Protein AF-A0A6J8C7L8-F1 (afdb_monomer)

Radius of gyration: 26.86 Å; Cα contacts (8 Å, |Δi|>4): 190; chains: 1; bounding box: 81×62×82 Å

Sequence (201 aa):
MLDDKVGQGPEMARRTTGQVRKDRQNVDLDQDARIQPGRKMGVSFSKRDSRRRQLESLLRFSETTDATTFHHRKGILEGVMNDRLFGMVECDIRVPDVWPSYFQHPTMTPFEYLEDMSPLFCSTDVPFDIIGEHMLDHVRRFELSEKPRRLLIGGMRARQMLIATPLLKWCLQHGMVVSKIYQVVEFTPQRCFRDFVKTAP

Solvent-accessible surface area (backbone atoms only — not comparable to full-atom values): 13112 Å² total; per-residue (Å²): 135,88,83,87,85,90,85,88,86,82,80,92,72,84,76,77,88,74,82,79,78,72,81,76,70,80,79,77,88,72,85,82,88,78,82,75,93,78,81,91,82,80,92,71,87,51,76,70,57,55,53,52,52,54,49,53,57,52,55,70,70,53,83,84,64,85,80,78,76,61,88,42,73,67,53,44,52,50,24,30,68,68,68,73,41,47,38,36,36,28,25,26,40,27,59,42,91,60,63,45,99,90,30,78,65,96,85,53,53,46,58,70,68,33,63,88,62,41,89,36,80,43,81,43,74,44,59,53,85,79,50,56,68,77,61,48,53,51,32,64,74,68,73,50,83,70,64,64,41,80,41,81,39,72,33,64,60,46,72,74,39,77,38,47,26,73,60,49,35,51,42,48,66,70,37,34,44,75,79,47,77,81,49,74,48,74,50,83,93,71,74,85,55,56,69,61,66,71,69,59,131

pLDDT: mean 71.87, std 25.17, range [25.77, 96.44]

Organism: Mytilus coruscus (NCBI:txid42192)

Structure (mmCIF, N/CA/C/O backbone):
data_AF-A0A6J8C7L8-F1
#
_entry.id   AF-A0A6J8C7L8-F1
#
loop_
_atom_site.group_PDB
_atom_site.id
_atom_site.type_symbol
_atom_site.label_atom_id
_atom_site.label_alt_id
_atom_site.label_comp_id
_atom_site.label_asym_id
_atom_site.label_entity_id
_atom_site.label_seq_id
_atom_site.pdbx_PDB_ins_code
_atom_site.Cartn_x
_atom_site.Cartn_y
_atom_site.Cartn_z
_atom_site.occupancy
_atom_site.B_iso_or_equiv
_atom_site.auth_seq_id
_atom_site.auth_comp_id
_atom_site.auth_asym_id
_atom_site.auth_atom_id
_atom_site.pdbx_PDB_model_num
ATOM 1 N N . MET A 1 1 ? 62.632 20.410 -49.261 1.00 41.28 1 MET A N 1
ATOM 2 C CA . MET A 1 1 ? 61.611 19.924 -48.312 1.00 41.28 1 MET A CA 1
ATOM 3 C C . MET A 1 1 ? 60.349 20.708 -48.668 1.00 41.28 1 MET A C 1
ATOM 5 O O . MET A 1 1 ? 60.292 21.866 -48.288 1.00 41.28 1 MET A O 1
ATOM 9 N N . LEU A 1 2 ? 59.581 20.329 -49.708 1.00 35.25 2 LEU A N 1
ATOM 10 C CA . LEU A 1 2 ? 58.532 19.271 -49.746 1.00 35.25 2 LEU A CA 1
ATOM 11 C C . LEU A 1 2 ? 57.582 19.441 -48.545 1.00 35.25 2 LEU A C 1
ATOM 13 O O . LEU A 1 2 ? 58.097 19.447 -47.432 1.00 35.25 2 LEU A O 1
ATOM 17 N N . ASP A 1 3 ? 56.256 19.564 -48.587 1.00 34.16 3 ASP A N 1
ATOM 18 C CA . ASP A 1 3 ? 55.136 19.510 -49.551 1.00 34.16 3 ASP A CA 1
ATOM 19 C C . ASP A 1 3 ? 53.913 19.991 -48.696 1.00 34.16 3 ASP A C 1
ATOM 21 O O . ASP A 1 3 ? 53.896 19.739 -47.494 1.00 34.16 3 ASP A O 1
ATOM 25 N N . ASP A 1 4 ? 53.018 20.894 -49.114 1.00 37.25 4 ASP A N 1
ATOM 26 C CA . ASP A 1 4 ? 51.795 20.691 -49.921 1.00 37.25 4 ASP A CA 1
ATOM 27 C C . ASP A 1 4 ? 50.470 20.527 -49.099 1.00 37.25 4 ASP A C 1
ATOM 29 O O . ASP A 1 4 ? 50.402 19.762 -48.141 1.00 37.25 4 ASP A O 1
ATOM 33 N N . LYS A 1 5 ? 49.406 21.221 -49.568 1.00 38.78 5 LYS A N 1
ATOM 34 C CA . LYS A 1 5 ? 47.928 21.078 -49.327 1.00 38.78 5 LYS A CA 1
ATOM 35 C C . LYS A 1 5 ? 47.298 21.669 -48.044 1.00 38.78 5 LYS A C 1
ATOM 37 O O . LYS A 1 5 ? 47.622 21.281 -46.934 1.00 38.78 5 LYS A O 1
ATOM 42 N N . VAL A 1 6 ? 46.442 22.706 -48.099 1.00 39.44 6 VAL A N 1
ATOM 43 C CA . VAL A 1 6 ? 45.045 22.825 -48.616 1.00 39.44 6 VAL A CA 1
ATOM 44 C C . VAL A 1 6 ? 44.056 21.853 -47.958 1.00 39.44 6 VAL A C 1
ATOM 46 O O . VAL A 1 6 ? 44.091 20.656 -48.223 1.00 39.44 6 VAL A O 1
ATOM 49 N N . GLY A 1 7 ? 43.102 22.395 -47.189 1.00 32.12 7 GLY A N 1
ATOM 50 C CA . GLY A 1 7 ? 41.938 21.666 -46.676 1.00 32.12 7 GLY A CA 1
ATOM 51 C C . GLY A 1 7 ? 40.936 22.576 -45.956 1.00 32.12 7 GLY A C 1
ATOM 52 O O . GLY A 1 7 ? 41.230 23.119 -44.900 1.00 32.12 7 GLY A O 1
ATOM 53 N N . GLN A 1 8 ? 39.769 22.755 -46.572 1.00 31.12 8 GLN A N 1
ATOM 54 C CA . GLN A 1 8 ? 38.601 23.528 -46.132 1.00 31.12 8 GLN A CA 1
ATOM 55 C C . GLN A 1 8 ? 37.865 22.882 -44.941 1.00 31.12 8 GLN A C 1
ATOM 57 O O . GLN A 1 8 ? 37.848 21.659 -44.828 1.00 31.12 8 GLN A O 1
ATOM 62 N N . GLY A 1 9 ? 37.121 23.681 -44.164 1.00 28.83 9 GLY A N 1
ATOM 63 C CA . GLY A 1 9 ? 35.934 23.207 -43.428 1.00 28.83 9 GLY A CA 1
ATOM 64 C C . GLY A 1 9 ? 35.737 23.786 -42.017 1.00 28.83 9 GLY A C 1
ATOM 65 O O . GLY A 1 9 ? 36.699 24.242 -41.416 1.00 28.83 9 GLY A O 1
ATOM 66 N N . PRO A 1 10 ? 34.496 23.825 -41.494 1.00 39.84 10 PRO A N 1
ATOM 67 C CA . PRO A 1 10 ? 33.830 25.110 -41.279 1.00 39.84 10 PRO A CA 1
ATOM 68 C C . PRO A 1 10 ? 33.374 25.405 -39.836 1.00 39.84 10 PRO A C 1
ATOM 70 O O . PRO A 1 10 ? 33.204 24.521 -39.004 1.00 39.84 10 PRO A O 1
ATOM 73 N N . GLU A 1 11 ? 33.162 26.703 -39.601 1.00 31.97 11 GLU A N 1
ATOM 74 C CA . GLU A 1 11 ? 31.998 27.329 -38.955 1.00 31.97 11 GLU A CA 1
ATOM 75 C C . GLU A 1 11 ? 31.356 26.619 -37.745 1.00 31.97 11 GLU A C 1
ATOM 77 O O . GLU A 1 11 ? 30.597 25.655 -37.856 1.00 31.97 11 GLU A O 1
ATOM 82 N N . MET A 1 12 ? 31.596 27.201 -36.565 1.00 31.22 12 MET A N 1
ATOM 83 C CA . MET A 1 12 ? 30.872 26.937 -35.321 1.00 31.22 12 MET A CA 1
ATOM 84 C C . MET A 1 12 ? 29.377 27.266 -35.468 1.00 31.22 12 MET A C 1
ATOM 86 O O . MET A 1 12 ? 28.911 28.351 -35.114 1.00 31.22 12 MET A O 1
ATOM 90 N N . ALA A 1 13 ? 28.600 26.293 -35.934 1.00 32.28 13 ALA A N 1
ATOM 91 C CA . ALA A 1 13 ? 27.153 26.307 -35.814 1.00 32.28 13 ALA A CA 1
ATOM 92 C C . ALA A 1 13 ? 26.753 25.931 -34.379 1.00 32.28 13 ALA A C 1
ATOM 94 O O . ALA A 1 13 ? 26.886 24.787 -33.938 1.00 32.28 13 ALA A O 1
ATOM 95 N N . ARG A 1 14 ? 26.238 26.932 -33.657 1.00 35.03 14 ARG A N 1
ATOM 96 C CA . ARG A 1 14 ? 25.492 26.800 -32.401 1.00 35.03 14 ARG A CA 1
ATOM 97 C C . ARG A 1 14 ? 24.451 25.685 -32.543 1.00 35.03 14 ARG A C 1
ATOM 99 O O . ARG A 1 14 ? 23.473 25.845 -33.268 1.00 35.03 14 ARG A O 1
ATOM 106 N N . ARG A 1 15 ? 24.643 24.565 -31.842 1.00 30.78 15 ARG A N 1
ATOM 107 C CA . ARG A 1 15 ? 23.596 23.555 -31.663 1.00 30.78 15 ARG A CA 1
ATOM 108 C C . ARG A 1 15 ? 22.875 23.817 -30.353 1.00 30.78 15 ARG A C 1
ATOM 110 O O . ARG A 1 15 ? 23.405 23.614 -29.268 1.00 30.78 15 ARG A O 1
ATOM 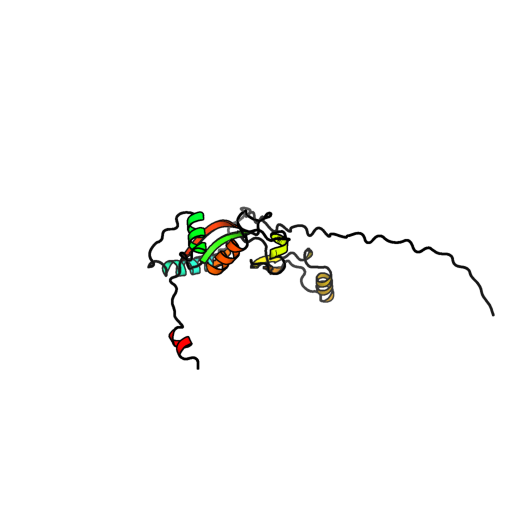117 N N . THR A 1 16 ? 21.663 24.312 -30.527 1.00 28.61 16 THR A N 1
ATOM 118 C CA . THR A 1 16 ? 20.550 24.369 -29.592 1.00 28.61 16 THR A CA 1
ATOM 119 C C . THR A 1 16 ? 20.489 23.089 -28.757 1.00 28.61 16 THR A C 1
ATOM 121 O O . THR A 1 16 ? 20.339 21.995 -29.302 1.00 28.61 16 THR A O 1
ATOM 124 N N . THR A 1 17 ? 20.607 23.222 -27.437 1.00 29.69 17 THR A N 1
ATOM 125 C CA . THR A 1 17 ? 20.390 22.138 -26.474 1.00 29.69 17 THR A CA 1
ATOM 126 C C . THR A 1 17 ? 18.908 21.771 -26.492 1.00 29.69 17 THR A C 1
ATOM 128 O O . THR A 1 17 ? 18.095 22.345 -25.773 1.00 29.69 17 THR A O 1
ATOM 131 N N . GLY A 1 18 ? 18.544 20.859 -27.390 1.00 26.98 18 GLY A N 1
ATOM 132 C CA . GLY A 1 18 ? 17.223 20.256 -27.457 1.00 26.98 18 GLY A CA 1
ATOM 133 C C . GLY A 1 18 ? 17.012 19.348 -26.253 1.00 26.98 18 GLY A C 1
ATOM 134 O O . GLY A 1 18 ? 17.668 18.319 -26.113 1.00 26.98 18 GLY A O 1
ATOM 135 N N . GLN A 1 19 ? 16.094 19.759 -25.386 1.00 31.06 19 GLN A N 1
ATOM 136 C CA . GLN A 1 19 ? 15.477 18.965 -24.331 1.00 31.06 19 GLN A CA 1
ATOM 137 C C . GLN A 1 19 ? 14.989 17.622 -24.894 1.00 31.06 19 GLN A C 1
ATOM 139 O O . GLN A 1 19 ? 13.929 17.541 -25.508 1.00 31.06 19 GLN A O 1
ATOM 144 N N . VAL A 1 20 ? 15.740 16.547 -24.655 1.00 30.22 20 VAL A N 1
ATOM 145 C CA . VAL A 1 20 ? 15.234 15.181 -24.824 1.00 30.22 20 VAL A CA 1
ATOM 146 C C . VAL A 1 20 ? 14.532 14.807 -23.522 1.00 30.22 20 VAL A C 1
ATOM 148 O O . VAL A 1 20 ? 15.092 14.148 -22.649 1.00 30.22 20 VAL A O 1
ATOM 151 N N . ARG A 1 21 ? 13.290 15.279 -23.367 1.00 29.72 21 ARG A N 1
ATOM 152 C CA . ARG A 1 21 ? 12.329 14.634 -22.469 1.00 29.72 21 ARG A CA 1
ATOM 153 C C . ARG A 1 21 ? 12.032 13.272 -23.083 1.00 29.72 21 ARG A C 1
ATOM 155 O O . ARG A 1 21 ? 11.266 13.165 -24.032 1.00 29.72 21 ARG A O 1
ATOM 162 N N . LYS A 1 22 ? 12.729 12.243 -22.606 1.00 31.66 22 LYS A N 1
ATOM 163 C CA . LYS A 1 22 ? 12.400 10.860 -22.931 1.00 31.66 22 LYS A CA 1
ATOM 164 C C . LYS A 1 22 ? 11.133 10.556 -22.140 1.00 31.66 22 LYS A C 1
ATOM 166 O O . LYS A 1 22 ? 11.206 10.410 -20.922 1.00 31.66 22 LYS A O 1
ATOM 171 N N . ASP A 1 23 ? 9.994 10.552 -22.827 1.00 25.77 23 ASP A N 1
ATOM 172 C CA . ASP A 1 23 ? 8.730 10.049 -22.303 1.00 25.77 23 ASP A CA 1
ATOM 173 C C . ASP A 1 23 ? 8.986 8.649 -21.737 1.00 25.77 23 ASP A C 1
ATOM 175 O O . ASP A 1 23 ? 9.125 7.669 -22.474 1.00 25.77 23 ASP A O 1
ATOM 179 N N . ARG A 1 24 ? 9.131 8.557 -20.410 1.00 36.78 24 ARG A N 1
ATOM 180 C CA . ARG A 1 24 ? 9.065 7.287 -19.695 1.00 36.78 24 ARG A CA 1
ATOM 181 C C . ARG A 1 24 ? 7.617 6.851 -19.817 1.00 36.78 24 ARG A C 1
ATOM 183 O O . ARG A 1 24 ? 6.766 7.265 -19.038 1.00 36.78 24 ARG A O 1
ATOM 190 N N . GLN A 1 25 ? 7.342 6.088 -20.871 1.00 29.20 25 GLN A N 1
ATOM 191 C CA . GLN A 1 25 ? 6.078 5.400 -21.032 1.00 29.20 25 GLN A CA 1
ATOM 192 C C . GLN A 1 25 ? 5.792 4.660 -19.731 1.00 29.20 25 GLN A C 1
ATOM 194 O O . GLN A 1 25 ? 6.602 3.862 -19.258 1.00 29.20 25 GLN A O 1
ATOM 199 N N . ASN A 1 26 ? 4.646 4.999 -19.152 1.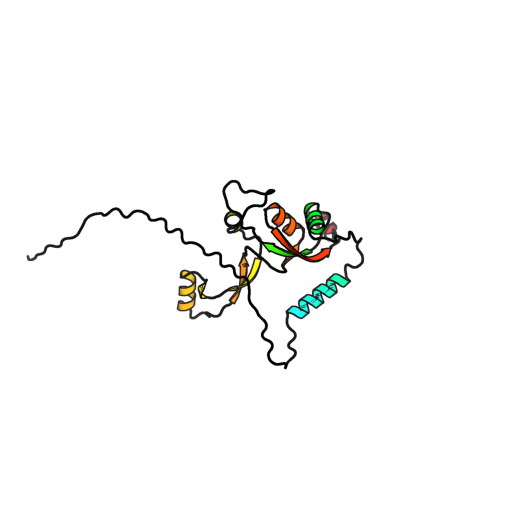00 33.41 26 ASN A N 1
ATOM 200 C CA . ASN A 1 26 ? 4.028 4.289 -18.055 1.00 33.41 26 ASN A CA 1
ATOM 201 C C . ASN A 1 26 ? 3.897 2.837 -18.528 1.00 33.41 26 ASN A C 1
ATOM 203 O O . ASN A 1 26 ? 3.045 2.535 -19.366 1.00 33.41 26 ASN A O 1
ATOM 207 N N . VAL A 1 27 ? 4.805 1.956 -18.099 1.00 36.50 27 VAL A N 1
ATOM 208 C CA . VAL A 1 27 ? 4.667 0.532 -18.395 1.00 36.50 27 VAL A CA 1
ATOM 209 C C . VAL A 1 27 ? 3.579 0.047 -17.456 1.00 36.50 27 VAL A C 1
ATOM 211 O O . VAL A 1 27 ? 3.834 -0.384 -16.333 1.00 36.50 27 VAL A O 1
ATOM 214 N N . ASP A 1 28 ? 2.343 0.211 -17.914 1.00 33.94 28 ASP A N 1
ATOM 215 C CA . ASP A 1 28 ? 1.148 -0.352 -17.313 1.00 33.94 28 ASP A CA 1
ATOM 216 C C . ASP A 1 28 ? 1.265 -1.875 -17.493 1.00 33.94 28 ASP A C 1
ATOM 218 O O . ASP A 1 28 ? 0.740 -2.477 -18.429 1.00 33.94 28 ASP A O 1
ATOM 222 N N . LEU A 1 29 ? 2.085 -2.504 -16.642 1.00 41.31 29 LEU A N 1
ATOM 223 C CA . LEU A 1 29 ? 2.246 -3.953 -16.551 1.00 41.31 29 LEU A CA 1
ATOM 224 C C . LEU A 1 29 ? 0.994 -4.519 -15.883 1.00 41.31 29 LEU A C 1
ATOM 226 O O . LEU A 1 29 ? 1.042 -5.050 -14.774 1.00 41.31 29 LEU A O 1
ATOM 230 N N . ASP A 1 30 ? -0.146 -4.363 -16.550 1.00 34.97 30 ASP A N 1
ATOM 231 C CA . ASP A 1 30 ? -1.417 -4.865 -16.078 1.00 34.97 30 ASP A CA 1
ATOM 232 C C . ASP A 1 30 ? -2.173 -5.636 -17.170 1.00 34.97 30 ASP A C 1
ATOM 234 O O . ASP A 1 30 ? -2.951 -5.086 -17.940 1.00 34.97 30 ASP A O 1
ATOM 238 N N . GLN A 1 31 ? -2.014 -6.964 -17.064 1.00 45.06 31 GLN A N 1
ATOM 239 C CA . GLN A 1 31 ? -2.944 -8.049 -17.424 1.00 45.06 31 GLN A CA 1
ATOM 240 C C . GLN A 1 31 ? -2.917 -8.611 -18.848 1.00 45.06 31 GLN A C 1
ATOM 242 O O . GLN A 1 31 ? -3.332 -7.970 -19.799 1.00 45.06 31 GLN A O 1
ATOM 247 N N . ASP A 1 32 ? -2.597 -9.908 -18.944 1.00 30.47 32 ASP A N 1
ATOM 248 C CA . ASP A 1 32 ? -3.614 -10.921 -19.268 1.00 30.47 32 ASP A CA 1
ATOM 249 C C . ASP A 1 32 ? -3.019 -12.339 -19.202 1.00 30.47 32 ASP A C 1
ATOM 251 O O . ASP A 1 32 ? -2.463 -12.864 -20.162 1.00 30.47 32 ASP A O 1
ATOM 255 N N . ALA A 1 33 ? -3.206 -13.026 -18.072 1.00 32.84 33 ALA A N 1
ATOM 256 C CA . ALA A 1 33 ? -3.187 -14.487 -18.062 1.00 32.84 33 ALA A CA 1
ATOM 257 C C . ALA A 1 33 ? -4.630 -14.984 -18.222 1.00 32.84 33 ALA A C 1
ATOM 259 O O . ALA A 1 33 ? -5.243 -15.486 -17.277 1.00 32.84 33 ALA A O 1
ATOM 260 N N . ARG A 1 34 ? -5.188 -14.826 -19.432 1.00 28.73 34 ARG A N 1
ATOM 261 C CA . ARG A 1 34 ? -6.366 -15.591 -19.860 1.00 28.73 34 ARG A CA 1
ATOM 262 C C . ARG A 1 34 ? -5.996 -17.071 -19.823 1.00 28.73 34 ARG A C 1
ATOM 264 O O . ARG A 1 34 ? -5.221 -17.553 -20.644 1.00 28.73 34 ARG A O 1
ATOM 271 N N . ILE A 1 35 ? -6.551 -17.792 -18.857 1.00 32.25 35 ILE A N 1
ATOM 272 C CA . ILE A 1 35 ? -6.491 -19.251 -18.808 1.00 32.25 35 ILE A CA 1
ATOM 273 C C . ILE A 1 35 ? -7.325 -19.771 -19.986 1.00 32.25 35 ILE A C 1
ATOM 275 O O . ILE A 1 35 ? -8.551 -19.695 -19.961 1.00 32.25 35 ILE A O 1
ATOM 279 N N . GLN A 1 36 ? -6.665 -20.267 -21.034 1.00 31.64 36 GLN A N 1
ATOM 280 C CA . GLN A 1 36 ? -7.336 -21.029 -22.088 1.00 31.64 36 GLN A CA 1
ATOM 281 C C . GLN A 1 36 ? -7.799 -22.389 -21.528 1.00 31.64 36 GLN A C 1
ATOM 283 O O . GLN A 1 36 ? -7.040 -23.029 -20.793 1.00 31.64 36 GLN A O 1
ATOM 288 N N . PRO A 1 37 ? -9.011 -22.877 -21.856 1.00 33.47 37 PRO A N 1
ATOM 289 C CA . PRO A 1 37 ? -9.468 -24.181 -21.401 1.00 33.47 37 PRO A CA 1
ATOM 290 C C . PRO A 1 37 ? -8.914 -25.270 -22.329 1.00 33.47 37 PRO A C 1
ATOM 292 O O . PRO A 1 37 ? -9.376 -25.438 -23.454 1.00 33.47 37 PRO A O 1
ATOM 295 N N . GLY A 1 38 ? -7.922 -26.032 -21.861 1.00 30.08 38 GLY A N 1
ATOM 296 C CA . GLY A 1 38 ? -7.336 -27.112 -22.653 1.00 30.08 38 GLY A CA 1
ATOM 297 C C . GLY A 1 38 ? -6.589 -28.165 -21.837 1.00 30.08 38 GLY A C 1
ATOM 298 O O . GLY A 1 38 ? -5.464 -27.939 -21.418 1.00 30.08 38 GLY A O 1
ATOM 299 N N . ARG A 1 39 ? -7.225 -29.339 -21.719 1.00 29.39 39 ARG A N 1
ATOM 300 C CA . ARG A 1 39 ? -6.718 -30.673 -21.324 1.00 29.39 39 ARG A CA 1
ATOM 301 C C . ARG A 1 39 ? -6.266 -30.895 -19.871 1.00 29.39 39 ARG A C 1
ATOM 303 O O . ARG A 1 39 ? -5.171 -30.556 -19.443 1.00 29.39 39 ARG A O 1
ATOM 310 N N . LYS A 1 40 ? -7.133 -31.622 -19.152 1.00 40.28 40 LYS A N 1
ATOM 311 C CA . LYS A 1 40 ? -6.829 -32.375 -17.928 1.00 40.28 40 LYS A CA 1
ATOM 312 C C . LYS A 1 40 ? -5.671 -33.347 -18.183 1.00 40.28 40 LYS A C 1
ATOM 314 O O . LYS A 1 40 ? -5.745 -34.091 -19.155 1.00 40.28 40 LYS A O 1
ATOM 319 N N . MET A 1 41 ? -4.683 -33.363 -17.286 1.00 28.48 41 MET A N 1
ATOM 320 C CA . MET A 1 41 ? -4.099 -34.546 -16.624 1.00 28.48 41 MET A CA 1
ATOM 321 C C . MET A 1 41 ? -2.894 -34.100 -15.772 1.00 28.48 41 MET A C 1
ATOM 323 O O . MET A 1 41 ? -2.016 -33.402 -16.264 1.00 28.48 41 MET A O 1
ATOM 327 N N . GLY A 1 42 ? -2.860 -34.520 -14.501 1.00 29.44 42 GLY A N 1
ATOM 328 C CA . GLY A 1 42 ? -1.730 -34.321 -13.581 1.00 29.44 42 GLY A CA 1
ATOM 329 C C . GLY A 1 42 ? -1.970 -33.254 -12.511 1.00 29.44 42 GLY A C 1
ATOM 330 O O . GLY A 1 42 ? -1.753 -32.067 -12.731 1.00 29.44 42 GLY A O 1
ATOM 331 N N . VAL A 1 43 ? -2.404 -33.679 -11.322 1.00 38.12 43 VAL A N 1
ATOM 332 C CA . VAL A 1 43 ? -2.525 -32.821 -10.134 1.00 38.12 43 VAL A CA 1
ATOM 333 C C . VAL A 1 43 ? -1.117 -32.462 -9.649 1.00 38.12 43 VAL A C 1
ATOM 335 O O . VAL A 1 43 ? -0.515 -33.197 -8.873 1.00 38.12 43 VAL A O 1
ATOM 338 N N . SER A 1 44 ? -0.572 -31.334 -10.109 1.00 34.34 44 SER A N 1
ATOM 339 C CA . SER A 1 44 ? 0.593 -30.709 -9.478 1.00 34.34 44 SER A CA 1
ATOM 340 C C . SER A 1 44 ? 0.105 -29.692 -8.446 1.00 34.34 44 SER A C 1
ATOM 342 O O . SER A 1 44 ? -0.516 -28.689 -8.808 1.00 34.34 44 SER A O 1
ATOM 344 N N . PHE A 1 45 ? 0.371 -29.941 -7.164 1.00 36.28 45 PHE A N 1
ATOM 345 C CA . PHE A 1 45 ? 0.063 -29.003 -6.086 1.00 36.28 45 PHE A CA 1
ATOM 346 C C . PHE A 1 45 ? 0.820 -27.686 -6.321 1.00 36.28 45 PHE A C 1
ATOM 348 O O . PHE A 1 45 ? 2.042 -27.603 -6.207 1.00 36.28 45 PHE A O 1
ATOM 355 N N . SER A 1 46 ? 0.076 -26.648 -6.703 1.00 39.34 46 SER A N 1
ATOM 356 C CA . SER A 1 46 ? 0.601 -25.307 -6.948 1.00 39.34 46 SER A CA 1
ATOM 357 C C . SER A 1 46 ? 0.932 -24.629 -5.618 1.00 39.34 46 SER A C 1
ATOM 359 O O . SER A 1 46 ? 0.105 -24.626 -4.712 1.00 39.34 46 SER A O 1
ATOM 361 N N . LYS A 1 47 ? 2.089 -23.957 -5.516 1.00 41.75 47 LYS A N 1
ATOM 362 C CA . LYS A 1 47 ? 2.481 -23.103 -4.367 1.00 41.75 47 LYS A CA 1
ATOM 363 C C . LYS A 1 47 ? 1.394 -22.101 -3.921 1.00 41.75 47 LYS A C 1
ATOM 365 O O . LYS A 1 47 ? 1.434 -21.627 -2.788 1.00 41.75 47 LYS A O 1
ATOM 370 N N . ARG A 1 48 ? 0.430 -21.771 -4.795 1.00 47.00 48 ARG A N 1
ATOM 371 C CA . ARG A 1 48 ? -0.763 -20.960 -4.480 1.00 47.00 48 ARG A CA 1
ATOM 372 C C . ARG A 1 48 ? -1.668 -21.601 -3.422 1.00 47.00 48 ARG A C 1
ATOM 374 O O . ARG A 1 48 ? -2.250 -20.889 -2.613 1.00 47.00 48 ARG A O 1
ATOM 381 N N . ASP A 1 49 ? -1.740 -22.924 -3.406 1.00 49.31 49 ASP A N 1
ATOM 382 C CA . ASP A 1 49 ? -2.646 -23.690 -2.552 1.00 49.31 49 ASP A CA 1
ATOM 383 C C . ASP A 1 49 ? -2.120 -23.797 -1.110 1.00 49.31 49 ASP A C 1
ATOM 385 O O . ASP A 1 49 ? -2.880 -23.765 -0.145 1.00 49.31 49 ASP A O 1
ATOM 389 N N . SER A 1 50 ? -0.794 -23.811 -0.943 1.00 51.22 50 SER A N 1
ATOM 390 C CA . SER A 1 50 ? -0.141 -23.805 0.372 1.00 51.22 50 SER A CA 1
ATOM 391 C C . SER A 1 50 ? -0.348 -22.493 1.130 1.00 51.22 50 SER A C 1
ATOM 393 O O . SER A 1 50 ? -0.565 -22.526 2.338 1.00 51.22 50 SER A O 1
ATOM 395 N N . ARG A 1 51 ? -0.337 -21.343 0.434 1.00 58.53 51 ARG A N 1
ATOM 396 C CA . ARG A 1 51 ? -0.615 -20.036 1.060 1.00 58.53 51 ARG A CA 1
ATOM 397 C C . ARG A 1 51 ? -2.046 -19.959 1.567 1.00 58.53 51 ARG A C 1
ATOM 399 O O . ARG A 1 51 ? -2.260 -19.478 2.669 1.00 58.53 51 ARG A O 1
ATOM 406 N N . ARG A 1 52 ? -3.000 -20.485 0.792 1.00 54.66 52 ARG A N 1
ATOM 407 C CA . ARG A 1 52 ? -4.404 -20.585 1.201 1.00 54.66 52 ARG A CA 1
ATOM 408 C C . ARG A 1 52 ? -4.559 -21.397 2.483 1.00 54.66 52 ARG A C 1
ATOM 410 O O . ARG A 1 52 ? -5.184 -20.915 3.411 1.00 54.66 52 ARG A O 1
ATOM 417 N N . ARG A 1 53 ? -3.899 -22.554 2.584 1.00 52.28 53 ARG A N 1
ATOM 418 C CA . ARG A 1 53 ? -3.949 -23.399 3.793 1.00 52.28 53 ARG A CA 1
ATOM 419 C C . ARG A 1 53 ? -3.261 -22.777 5.006 1.00 52.28 53 ARG A C 1
ATOM 421 O O . ARG A 1 53 ? -3.758 -22.911 6.116 1.00 52.28 53 ARG A O 1
ATOM 428 N N . GLN A 1 54 ? -2.129 -22.098 4.814 1.00 58.59 54 GLN A N 1
ATOM 429 C CA . GLN A 1 54 ? -1.462 -21.372 5.901 1.00 58.59 54 GLN A CA 1
ATOM 430 C C . GLN A 1 54 ? -2.318 -20.203 6.396 1.00 58.59 54 GLN A C 1
ATOM 432 O O . GLN A 1 54 ? -2.436 -20.000 7.599 1.00 58.59 54 GLN A O 1
ATOM 437 N N . LEU A 1 55 ? -2.961 -19.482 5.478 1.00 53.66 55 LEU A N 1
ATOM 438 C CA . LEU A 1 55 ? -3.884 -18.400 5.797 1.00 53.66 55 LEU A CA 1
ATOM 439 C C . LEU A 1 55 ? -5.148 -18.929 6.491 1.00 53.66 55 LEU A C 1
ATOM 441 O O . LEU A 1 55 ? -5.558 -18.368 7.495 1.00 53.66 55 LEU A O 1
ATOM 445 N N . GLU A 1 56 ? -5.709 -20.051 6.034 1.00 53.03 56 GLU A N 1
ATOM 446 C CA . GLU A 1 56 ? -6.829 -20.745 6.688 1.00 53.03 56 GLU A CA 1
ATOM 447 C C . GLU A 1 56 ? -6.461 -21.248 8.091 1.00 53.03 56 GLU A C 1
ATOM 449 O O . GLU A 1 56 ? -7.276 -21.176 9.007 1.00 53.03 56 GLU A O 1
ATOM 454 N N . SER A 1 57 ? -5.226 -21.716 8.290 1.00 52.91 57 SER A N 1
ATOM 455 C CA . SER A 1 57 ? -4.714 -22.087 9.614 1.00 52.91 57 SER A CA 1
ATOM 456 C C . SER A 1 57 ? -4.543 -20.877 10.537 1.00 52.91 57 SER A C 1
ATOM 458 O O . SER A 1 57 ? -4.744 -21.016 11.740 1.00 52.91 57 SER A O 1
ATOM 460 N N . LEU A 1 58 ? -4.170 -19.713 9.998 1.00 53.69 58 LEU A N 1
ATOM 461 C CA . LEU A 1 58 ? -4.081 -18.448 10.738 1.00 53.69 58 LEU A CA 1
ATOM 462 C C . LEU A 1 58 ? -5.470 -17.897 11.085 1.00 53.69 58 LEU A C 1
ATOM 464 O O . LEU A 1 58 ? -5.684 -17.460 12.210 1.00 53.69 58 LEU A O 1
ATOM 468 N N . LEU A 1 59 ? -6.422 -17.986 10.153 1.00 53.03 59 LEU A N 1
ATOM 469 C CA . LEU A 1 59 ? -7.817 -17.578 10.345 1.00 53.03 59 LEU A CA 1
ATOM 470 C C . LEU A 1 59 ? -8.517 -18.417 11.425 1.00 53.03 59 LEU A C 1
ATOM 472 O O . LEU A 1 59 ? -9.267 -17.876 12.228 1.00 53.03 59 LEU A O 1
ATOM 476 N N . ARG A 1 60 ? -8.211 -19.719 11.515 1.00 43.84 60 ARG A N 1
ATOM 477 C CA . ARG A 1 60 ? -8.697 -20.587 12.608 1.00 43.84 60 ARG A CA 1
ATOM 478 C C . ARG A 1 60 ? -8.146 -20.204 13.984 1.00 43.84 60 ARG A C 1
ATOM 480 O O . ARG A 1 60 ? -8.706 -20.620 14.990 1.00 43.84 60 ARG A O 1
ATOM 487 N N . PHE A 1 61 ? -7.055 -19.441 14.044 1.00 41.72 61 PHE A N 1
ATOM 488 C CA . PHE A 1 61 ? -6.461 -18.990 15.303 1.00 41.72 61 PHE A CA 1
ATOM 489 C C . PHE A 1 61 ? -7.053 -17.656 15.795 1.00 41.72 61 PHE A C 1
ATOM 491 O O . PHE A 1 61 ? -6.821 -17.281 16.941 1.00 41.72 61 PHE A O 1
ATOM 498 N N . SER A 1 62 ? -7.816 -16.935 14.962 1.00 46.28 62 SER A N 1
ATOM 499 C CA . SER A 1 62 ? -8.340 -15.596 15.277 1.00 46.28 62 SER A CA 1
ATOM 500 C C . SER A 1 62 ? -9.826 -15.558 15.663 1.00 46.28 62 SER A C 1
ATOM 502 O O . SER A 1 62 ? -10.403 -14.478 15.717 1.00 46.28 62 SER A O 1
ATOM 504 N N . GLU A 1 63 ? -10.471 -16.693 15.949 1.00 44.94 63 GLU A N 1
ATOM 505 C CA . GLU A 1 63 ? -11.916 -16.748 16.258 1.00 44.94 63 GLU A CA 1
ATOM 506 C C . GLU A 1 63 ? -12.306 -16.241 17.668 1.00 44.94 63 GLU A C 1
ATOM 508 O O . GLU A 1 63 ? -13.455 -16.385 18.074 1.00 44.94 63 GLU A O 1
ATOM 513 N N . THR A 1 64 ? -11.402 -15.611 18.428 1.00 38.47 64 THR A N 1
ATOM 514 C CA . THR A 1 64 ? -11.683 -15.164 19.811 1.00 38.47 64 THR A CA 1
ATOM 515 C C . THR A 1 64 ? -11.454 -13.677 20.084 1.00 38.47 64 THR A C 1
ATOM 517 O O . THR A 1 64 ? -11.129 -13.319 21.216 1.00 38.47 64 THR A O 1
ATOM 520 N N . THR A 1 65 ? -11.650 -12.789 19.107 1.00 42.53 65 THR A N 1
ATOM 521 C CA . THR A 1 65 ? -11.563 -11.342 19.370 1.00 42.53 65 THR A CA 1
ATOM 522 C C . THR A 1 65 ? -12.799 -10.599 18.869 1.00 42.53 65 THR A C 1
ATOM 524 O O . THR A 1 65 ? -13.264 -10.828 17.757 1.00 42.53 65 THR A O 1
ATOM 527 N N . ASP A 1 66 ? -13.328 -9.752 19.755 1.00 42.31 66 ASP A N 1
ATOM 528 C CA . ASP A 1 66 ? -14.522 -8.909 19.642 1.00 42.31 66 ASP A CA 1
ATOM 529 C C . ASP A 1 66 ? -14.790 -8.417 18.211 1.00 42.31 66 ASP A C 1
ATOM 531 O O . ASP A 1 66 ? -14.033 -7.626 17.647 1.00 42.31 66 ASP A O 1
ATOM 535 N N . ALA A 1 67 ? -15.883 -8.898 17.620 1.00 43.19 67 ALA A N 1
ATOM 536 C CA . ALA A 1 67 ? -16.247 -8.635 16.236 1.00 43.19 67 ALA A CA 1
ATOM 537 C C . ALA A 1 67 ? -16.737 -7.188 16.051 1.00 43.19 67 ALA A C 1
ATOM 539 O O . ALA A 1 67 ? -17.934 -6.927 15.897 1.00 43.19 67 ALA A O 1
ATOM 540 N N . THR A 1 68 ? -15.810 -6.229 15.999 1.00 50.41 68 THR A N 1
ATOM 541 C CA . THR A 1 68 ? -16.100 -4.900 15.448 1.00 50.41 68 THR A CA 1
ATOM 542 C C . THR A 1 68 ? -16.299 -5.075 13.948 1.00 50.41 68 THR A C 1
ATOM 544 O O . THR A 1 68 ? -15.362 -5.060 13.154 1.00 50.41 68 THR A O 1
ATOM 547 N N . THR A 1 69 ? -17.536 -5.352 13.544 1.00 54.59 69 THR A N 1
ATOM 548 C CA . THR A 1 69 ? -17.791 -5.863 12.200 1.00 54.59 69 THR A CA 1
ATOM 549 C C . THR A 1 69 ? -17.737 -4.727 11.177 1.00 54.59 69 THR A C 1
ATOM 551 O O . THR A 1 69 ? -18.701 -3.996 10.945 1.00 54.59 69 THR A O 1
ATOM 554 N N . PHE A 1 70 ? -16.581 -4.554 10.540 1.00 60.19 70 PHE A N 1
ATOM 555 C CA . PHE A 1 70 ? -16.408 -3.611 9.442 1.00 60.19 70 PHE A CA 1
ATOM 556 C C . PHE A 1 70 ? -17.052 -4.163 8.159 1.00 60.19 70 PHE A C 1
ATOM 558 O O . PHE A 1 70 ? -16.399 -4.779 7.324 1.00 60.19 70 PHE A O 1
ATOM 565 N N . HIS A 1 71 ? -18.353 -3.938 7.974 1.00 64.88 71 HIS A N 1
ATOM 566 C CA . HIS A 1 71 ? -19.096 -4.503 6.835 1.00 64.88 71 HIS A CA 1
ATOM 567 C C . HIS A 1 71 ? -18.806 -3.849 5.472 1.00 64.88 71 HIS A C 1
ATOM 569 O O . HIS A 1 71 ? -19.221 -4.368 4.437 1.00 64.88 71 HIS A O 1
ATOM 575 N N . HIS A 1 72 ? -18.135 -2.695 5.437 1.00 82.12 72 HIS A N 1
ATOM 576 C CA . HIS A 1 72 ? -17.986 -1.903 4.217 1.00 82.12 72 HIS A CA 1
ATOM 577 C C . HIS A 1 72 ? -16.570 -1.339 4.062 1.00 82.12 72 HIS A C 1
ATOM 579 O O . HIS A 1 72 ? -15.926 -0.971 5.044 1.00 82.12 72 HIS A O 1
ATOM 585 N N . ARG A 1 73 ? -16.102 -1.219 2.808 1.00 88.00 73 ARG A N 1
ATOM 586 C CA . ARG A 1 73 ? -14.747 -0.739 2.462 1.00 88.00 73 ARG A CA 1
ATOM 587 C C . ARG A 1 73 ? -14.374 0.545 3.204 1.00 88.00 73 ARG A C 1
ATOM 589 O O . ARG A 1 73 ? -13.281 0.632 3.745 1.00 88.00 73 ARG A O 1
A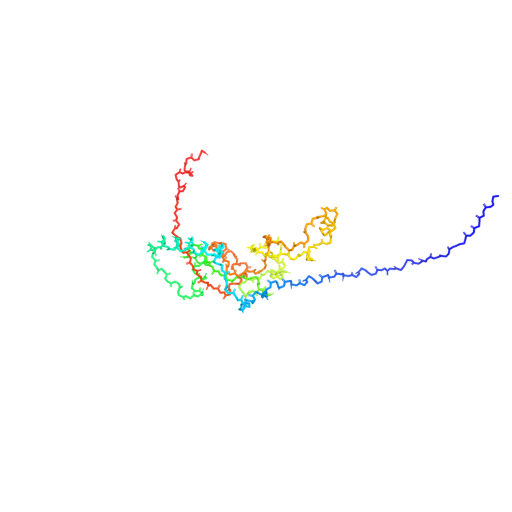TOM 596 N N . LYS A 1 74 ? -15.276 1.534 3.226 1.00 90.12 74 LYS A N 1
ATOM 597 C CA . LYS A 1 74 ? -15.033 2.826 3.886 1.00 90.12 74 LYS A CA 1
ATOM 598 C C . LYS A 1 74 ? -14.814 2.646 5.393 1.00 90.12 74 LYS A C 1
ATOM 600 O O . LYS A 1 74 ? -13.829 3.158 5.898 1.00 90.12 74 LYS A O 1
ATOM 605 N N . GLY A 1 75 ? -15.632 1.835 6.062 1.00 92.06 75 GLY A N 1
ATOM 606 C CA . GLY A 1 75 ? -15.481 1.522 7.482 1.00 92.06 75 GLY A CA 1
ATOM 607 C C . GLY A 1 75 ? -14.161 0.830 7.804 1.00 92.06 75 GLY A C 1
ATOM 608 O O . GLY A 1 75 ? -13.528 1.191 8.787 1.00 92.06 75 GLY A O 1
ATOM 609 N N . ILE A 1 76 ? -13.707 -0.104 6.958 1.00 92.88 76 ILE A N 1
ATOM 610 C CA . ILE A 1 76 ? -12.392 -0.753 7.120 1.00 92.88 76 ILE A CA 1
ATOM 611 C C . ILE A 1 76 ? -11.275 0.294 7.038 1.00 92.88 76 ILE A C 1
ATOM 613 O O . ILE A 1 76 ? -10.426 0.363 7.922 1.00 92.88 76 ILE A O 1
ATOM 617 N N . LEU A 1 77 ? -11.287 1.139 6.001 1.00 94.38 77 LEU A N 1
ATOM 618 C CA . LEU A 1 77 ? -10.270 2.180 5.818 1.00 94.38 77 LEU A CA 1
ATOM 619 C C . LEU A 1 77 ? -10.307 3.218 6.949 1.00 94.38 77 LEU A C 1
ATOM 621 O O . LEU A 1 77 ? -9.260 3.615 7.445 1.00 94.38 77 LEU A O 1
ATOM 625 N N . GLU A 1 78 ? -11.490 3.613 7.416 1.00 94.56 78 GLU A N 1
ATOM 626 C CA . GLU A 1 78 ? -11.643 4.468 8.596 1.00 94.56 78 GLU A CA 1
ATOM 627 C C . GLU A 1 78 ? -11.142 3.782 9.871 1.00 94.56 78 GLU A C 1
ATOM 629 O O . GLU A 1 78 ? -10.564 4.440 10.731 1.00 94.56 78 GLU A O 1
ATOM 634 N N . GLY A 1 79 ? -11.352 2.473 10.015 1.00 93.88 79 GLY A N 1
ATOM 635 C CA . GLY A 1 79 ? -10.808 1.676 11.111 1.00 93.88 79 GLY A CA 1
ATOM 636 C C . GLY A 1 79 ? -9.282 1.713 11.133 1.00 93.88 79 GLY A C 1
ATOM 637 O O . GLY A 1 79 ? -8.697 1.956 12.185 1.00 93.88 79 GLY A O 1
ATOM 638 N N . VAL A 1 80 ? -8.654 1.567 9.965 1.00 94.75 80 VAL A N 1
ATOM 639 C CA . VAL A 1 80 ? -7.197 1.683 9.793 1.00 94.75 80 VAL A CA 1
ATOM 640 C C . VAL A 1 80 ? -6.709 3.102 10.098 1.00 94.75 80 VAL A C 1
ATOM 642 O O . VAL A 1 80 ? -5.753 3.277 10.847 1.00 94.75 80 VAL A O 1
ATOM 645 N N . MET A 1 81 ? -7.373 4.127 9.560 1.00 95.12 81 MET A N 1
ATOM 646 C CA . MET A 1 81 ? -6.969 5.526 9.750 1.00 95.12 81 MET A CA 1
ATOM 647 C C . MET A 1 81 ? -7.078 5.990 11.207 1.00 95.12 81 MET A C 1
ATOM 649 O O . MET A 1 81 ? -6.251 6.784 11.652 1.00 95.12 81 MET A O 1
ATOM 653 N N . ASN A 1 82 ? -8.065 5.479 11.947 1.00 95.25 82 ASN A N 1
ATOM 654 C CA . ASN A 1 82 ? -8.318 5.828 13.347 1.00 95.25 82 ASN A CA 1
ATOM 655 C C . ASN A 1 82 ? -7.693 4.840 14.350 1.00 95.25 82 ASN A C 1
ATOM 657 O O . ASN A 1 82 ? -8.092 4.838 15.511 1.00 95.25 82 ASN A O 1
ATOM 661 N N . ASP A 1 83 ? -6.779 3.967 13.909 1.00 92.56 83 ASP A N 1
ATOM 662 C CA . ASP A 1 83 ? -6.112 2.948 14.741 1.00 92.56 83 ASP A CA 1
ATOM 663 C C . ASP A 1 83 ? -7.069 1.991 15.485 1.00 92.56 83 ASP A C 1
ATOM 665 O O . ASP A 1 83 ? -6.683 1.337 16.452 1.00 92.56 83 ASP A O 1
ATOM 669 N N . ARG A 1 84 ? -8.320 1.869 15.023 1.00 92.06 84 ARG A N 1
ATOM 670 C CA . ARG A 1 84 ? -9.311 0.919 15.561 1.00 92.06 84 ARG A CA 1
ATOM 671 C C . ARG A 1 84 ? -9.139 -0.488 15.000 1.00 92.06 84 ARG A C 1
ATOM 673 O O . ARG A 1 84 ? -9.679 -1.425 15.565 1.00 92.06 84 ARG A O 1
ATOM 680 N N . LEU A 1 85 ? -8.433 -0.619 13.877 1.00 91.62 85 LEU A N 1
ATOM 681 C CA . LEU A 1 85 ? -8.193 -1.881 13.188 1.00 91.62 85 LEU A CA 1
ATOM 682 C C . LEU A 1 85 ? -6.685 -2.138 13.124 1.00 91.62 85 LEU A C 1
ATOM 684 O O . LEU A 1 85 ? -5.951 -1.494 12.365 1.00 91.62 85 LEU A O 1
ATOM 688 N N . PHE A 1 86 ? -6.225 -3.103 13.917 1.00 92.94 86 PHE A N 1
ATOM 689 C CA . PHE A 1 86 ? -4.837 -3.555 13.924 1.00 92.94 86 PHE A CA 1
ATOM 690 C C . PHE A 1 86 ? -4.738 -4.950 13.314 1.00 92.94 86 PHE A C 1
ATOM 692 O O . PHE A 1 86 ? -5.453 -5.857 13.724 1.00 92.94 86 PHE A O 1
ATOM 699 N N . GLY A 1 87 ? -3.879 -5.137 12.313 1.00 93.69 87 GLY A N 1
ATOM 700 C CA . GLY A 1 87 ? -3.837 -6.407 11.597 1.00 93.69 87 GLY A CA 1
ATOM 701 C C . GLY A 1 87 ? -3.184 -6.330 10.226 1.00 93.69 87 GLY A C 1
ATOM 702 O O . GLY A 1 87 ? -2.249 -5.555 9.998 1.00 93.69 87 GLY A O 1
ATOM 703 N N . MET A 1 88 ? -3.717 -7.112 9.291 1.00 95.19 88 MET A N 1
ATOM 704 C CA . MET A 1 88 ? -3.401 -7.033 7.868 1.00 95.19 88 MET A CA 1
ATOM 705 C C . MET A 1 88 ? -4.665 -6.911 7.020 1.00 95.19 88 MET A C 1
ATOM 707 O O . MET A 1 88 ? -5.717 -7.449 7.353 1.00 95.19 88 MET A O 1
ATOM 711 N N . VAL A 1 89 ? -4.547 -6.226 5.889 1.00 95.44 89 VAL A N 1
ATOM 712 C CA . VAL A 1 89 ? -5.622 -6.050 4.911 1.00 95.44 89 VAL A CA 1
ATOM 713 C C . VAL A 1 89 ? -5.124 -6.561 3.571 1.00 95.44 89 VAL A C 1
ATOM 715 O O . VAL A 1 89 ? -4.050 -6.173 3.122 1.00 95.44 89 VAL A O 1
ATOM 718 N N . GLU A 1 90 ? -5.888 -7.432 2.920 1.00 95.44 90 GLU A N 1
ATOM 719 C CA . GLU A 1 90 ? -5.620 -7.814 1.537 1.00 95.44 90 GLU A CA 1
ATOM 720 C C . GLU A 1 90 ? -6.403 -6.898 0.601 1.00 95.44 90 GLU A C 1
ATOM 722 O O . GLU A 1 90 ? -7.640 -6.898 0.600 1.00 95.44 90 GLU A O 1
ATOM 727 N N . CYS A 1 91 ? -5.697 -6.102 -0.200 1.00 95.31 91 CYS A N 1
ATOM 728 C CA . CYS A 1 91 ? -6.322 -5.090 -1.042 1.00 95.31 91 CYS A CA 1
ATOM 729 C C . CYS A 1 91 ? -5.586 -4.825 -2.360 1.00 95.31 91 CYS A C 1
ATOM 731 O O . CYS A 1 91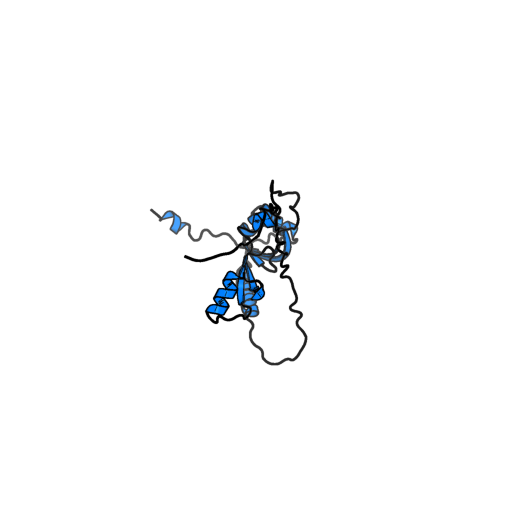 ? -4.405 -5.128 -2.521 1.00 95.31 91 CYS A O 1
ATOM 733 N N . ASP A 1 92 ? -6.309 -4.207 -3.292 1.00 95.69 92 ASP A N 1
ATOM 734 C CA . ASP A 1 92 ? -5.741 -3.568 -4.476 1.00 95.69 92 ASP A CA 1
ATOM 735 C C . ASP A 1 92 ? -5.452 -2.098 -4.156 1.00 95.69 92 ASP A C 1
ATOM 737 O O . ASP A 1 92 ? -6.383 -1.327 -3.890 1.00 95.69 92 ASP A O 1
ATOM 741 N N . ILE A 1 93 ? -4.186 -1.697 -4.236 1.00 95.62 93 ILE A N 1
ATOM 742 C CA . ILE A 1 93 ? -3.706 -0.351 -3.909 1.00 95.62 93 ILE A CA 1
ATOM 743 C C . ILE A 1 93 ? -2.897 0.224 -5.073 1.00 95.62 93 ILE A C 1
ATOM 745 O O . ILE A 1 93 ? -2.188 -0.505 -5.770 1.00 95.62 93 ILE A O 1
ATOM 749 N N . ARG A 1 94 ? -3.025 1.531 -5.315 1.00 95.19 94 ARG A N 1
ATOM 750 C CA . ARG A 1 94 ? -2.266 2.232 -6.354 1.00 95.19 94 ARG A CA 1
ATOM 751 C C . ARG A 1 94 ? -1.935 3.669 -5.975 1.00 95.19 94 ARG A C 1
ATOM 753 O O . ARG A 1 94 ? -2.652 4.287 -5.186 1.00 95.19 94 ARG A O 1
ATOM 760 N N . VAL A 1 95 ? -0.906 4.198 -6.615 1.00 94.38 95 VAL A N 1
ATOM 761 C CA . VAL A 1 95 ? -0.685 5.635 -6.771 1.00 94.38 95 VAL A CA 1
ATOM 762 C C . VAL A 1 95 ? -1.730 6.168 -7.765 1.00 94.38 95 VAL A C 1
ATOM 764 O O . VAL A 1 95 ? -1.935 5.542 -8.808 1.00 94.38 95 VAL A O 1
ATOM 767 N N . PRO A 1 96 ? -2.480 7.233 -7.440 1.00 93.88 96 PRO A N 1
ATOM 768 C CA . PRO A 1 96 ? -3.445 7.818 -8.368 1.00 93.88 96 PRO A CA 1
ATOM 769 C C . PRO A 1 96 ? -2.746 8.679 -9.430 1.00 93.88 96 PRO A C 1
ATOM 771 O O . PRO A 1 96 ? -1.633 9.139 -9.214 1.00 93.88 96 PRO A O 1
ATOM 774 N N . ASP A 1 97 ? -3.422 8.966 -10.543 1.00 92.31 97 ASP A N 1
ATOM 775 C CA . ASP A 1 97 ? -2.876 9.859 -11.582 1.00 92.31 97 ASP A CA 1
ATOM 776 C C . ASP A 1 97 ? -2.856 11.328 -11.129 1.00 92.31 97 ASP A C 1
ATOM 778 O O . ASP A 1 97 ? -1.987 12.111 -11.508 1.00 92.31 97 ASP A O 1
ATOM 782 N N . VAL A 1 98 ? -3.823 11.701 -10.286 1.00 92.75 98 VAL A N 1
ATOM 783 C CA . VAL A 1 98 ? -3.970 13.037 -9.707 1.00 92.75 98 VAL A CA 1
ATOM 784 C C . VAL A 1 98 ? -4.122 12.903 -8.201 1.00 92.75 98 VAL A C 1
ATOM 786 O O . VAL A 1 98 ? -4.770 11.977 -7.707 1.00 92.75 98 VAL A O 1
ATOM 789 N N . TRP A 1 99 ? -3.532 13.845 -7.472 1.00 93.44 99 TRP A N 1
ATOM 790 C CA . TRP A 1 99 ? -3.654 13.915 -6.027 1.00 93.44 99 TRP A CA 1
ATOM 791 C C . TRP A 1 99 ? -5.124 13.973 -5.576 1.00 93.44 99 TRP A C 1
ATOM 793 O O . TRP A 1 99 ? -5.916 14.729 -6.146 1.00 93.44 99 TRP A O 1
ATOM 803 N N . PRO A 1 100 ? -5.517 13.184 -4.562 1.00 91.12 100 PRO A N 1
ATOM 804 C CA . PRO A 1 100 ? -6.850 13.281 -3.994 1.00 91.12 100 PRO A CA 1
ATOM 805 C C . PRO A 1 100 ? -7.005 14.595 -3.216 1.00 91.12 100 PRO A C 1
ATOM 807 O O . PRO A 1 100 ? -6.040 15.156 -2.717 1.00 91.12 100 PRO A O 1
ATOM 810 N N . SER A 1 101 ? -8.236 15.070 -3.029 1.00 89.88 101 SER A N 1
ATOM 811 C CA . SER A 1 101 ? -8.503 16.387 -2.421 1.00 89.88 101 SER A CA 1
ATOM 812 C C . SER A 1 101 ? -7.942 16.588 -1.004 1.00 89.88 101 SER A C 1
ATOM 814 O O . SER A 1 101 ? -7.832 17.719 -0.549 1.00 89.88 101 SER A O 1
ATOM 816 N N . TYR A 1 102 ? -7.643 15.507 -0.280 1.00 88.00 102 TYR A N 1
ATOM 817 C CA . TYR A 1 102 ? -7.155 15.540 1.101 1.00 88.00 102 TYR A CA 1
ATOM 818 C C . TYR A 1 102 ? -5.624 15.514 1.227 1.00 88.00 102 TYR A C 1
ATOM 820 O O . TYR A 1 102 ? -5.111 15.681 2.330 1.00 88.00 102 TYR A O 1
ATOM 828 N N . PHE A 1 103 ? -4.893 15.273 0.139 1.00 90.38 103 PHE A N 1
ATOM 829 C CA . PHE A 1 103 ? -3.434 15.249 0.138 1.00 90.38 103 PHE A CA 1
ATOM 830 C C . PHE A 1 103 ? -2.939 15.868 -1.156 1.00 90.38 103 PHE A C 1
ATOM 832 O O . PHE A 1 103 ? -3.296 15.393 -2.224 1.00 90.38 103 PHE A O 1
ATOM 839 N N . GLN A 1 104 ? -2.076 16.874 -1.071 1.00 86.50 104 GLN A N 1
ATOM 840 C CA . GLN A 1 104 ? -1.479 17.478 -2.251 1.00 86.50 104 GLN A CA 1
ATOM 841 C C . GLN A 1 104 ? -0.020 17.811 -1.972 1.00 86.50 104 GLN A C 1
ATOM 843 O O . GLN A 1 104 ? 0.296 18.486 -0.993 1.00 86.50 104 GLN A O 1
ATOM 848 N N . HIS A 1 105 ? 0.870 17.336 -2.841 1.00 87.31 105 HIS A N 1
ATOM 849 C CA . HIS A 1 105 ? 2.266 17.748 -2.805 1.00 87.31 105 HIS A CA 1
ATOM 850 C C . HIS A 1 105 ? 2.408 19.129 -3.473 1.00 87.31 105 HIS A C 1
ATOM 852 O O . HIS A 1 105 ? 1.776 19.360 -4.508 1.00 87.31 105 HIS A O 1
ATOM 858 N N . PRO A 1 106 ? 3.221 20.056 -2.928 1.00 84.94 106 PRO A N 1
ATOM 859 C CA . PRO A 1 106 ? 3.289 21.439 -3.411 1.00 84.94 106 PRO A CA 1
ATOM 860 C C . PRO A 1 106 ? 3.804 21.581 -4.849 1.00 84.94 106 PRO A C 1
ATOM 862 O O . PRO A 1 106 ? 3.475 22.559 -5.513 1.00 84.94 106 PRO A O 1
ATOM 865 N N . THR A 1 107 ? 4.625 20.642 -5.327 1.00 90.44 107 THR A N 1
ATOM 866 C CA . THR A 1 107 ? 5.392 20.824 -6.574 1.00 90.44 107 THR A CA 1
ATOM 867 C C . THR A 1 107 ? 5.45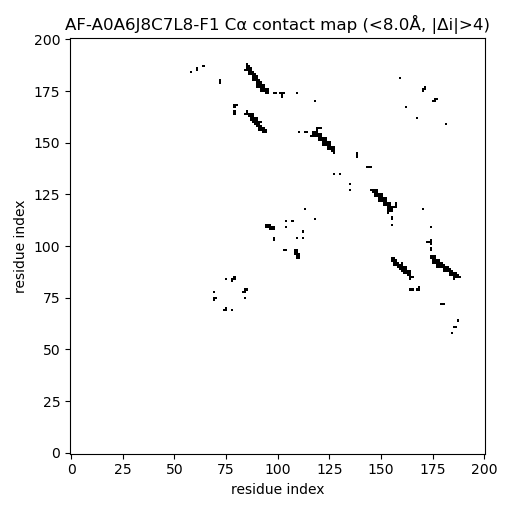1 19.612 -7.500 1.00 90.44 107 THR A C 1
ATOM 869 O O . THR A 1 107 ? 5.969 19.745 -8.603 1.00 90.44 107 THR A O 1
ATOM 872 N N . MET A 1 108 ? 4.960 18.442 -7.083 1.00 91.56 108 MET A N 1
ATOM 873 C CA . MET A 1 108 ? 5.191 17.181 -7.805 1.00 91.56 108 MET A CA 1
ATOM 874 C C . MET A 1 108 ? 3.889 16.419 -8.010 1.00 91.56 108 MET A C 1
ATOM 876 O O . MET A 1 108 ? 2.966 16.522 -7.197 1.00 91.56 108 MET A O 1
ATOM 880 N N . THR A 1 109 ? 3.829 15.641 -9.084 1.00 92.88 109 THR A N 1
ATOM 881 C CA . THR A 1 109 ? 2.746 14.683 -9.332 1.00 92.88 109 THR A CA 1
ATOM 882 C C . THR A 1 109 ? 2.823 13.492 -8.363 1.00 92.88 109 THR A C 1
ATOM 884 O O . THR A 1 109 ? 3.877 13.250 -7.767 1.00 92.88 109 THR A O 1
ATOM 887 N N . PRO A 1 110 ? 1.735 12.711 -8.199 1.00 92.81 110 PRO A N 1
ATOM 888 C CA . PRO A 1 110 ? 1.763 11.492 -7.390 1.00 92.81 110 PRO A CA 1
ATOM 889 C C . PRO A 1 110 ? 2.874 10.511 -7.743 1.00 92.81 110 PRO A C 1
ATOM 891 O O . PRO A 1 110 ? 3.484 9.922 -6.853 1.00 92.81 110 PRO A O 1
ATOM 894 N N . PHE A 1 111 ? 3.141 10.353 -9.038 1.00 91.25 111 PHE A N 1
ATOM 895 C CA . PHE A 1 111 ? 4.173 9.454 -9.526 1.00 91.25 111 PHE A CA 1
ATOM 896 C C . PHE A 1 111 ? 5.573 9.951 -9.153 1.00 91.25 111 PHE A C 1
ATOM 898 O O . PHE A 1 111 ? 6.326 9.215 -8.525 1.00 91.25 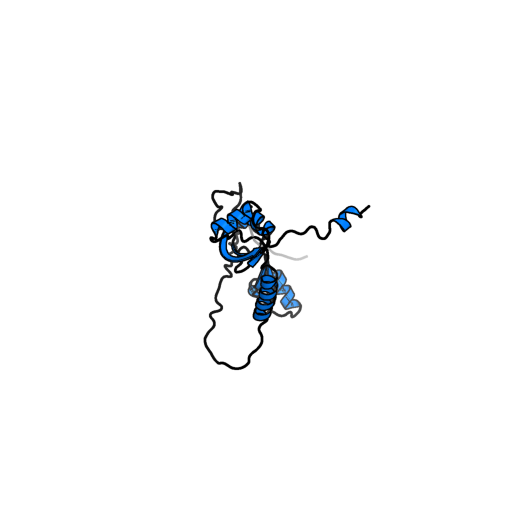111 PHE A O 1
ATOM 905 N N . GLU A 1 112 ? 5.897 11.206 -9.477 1.00 92.62 112 GLU A N 1
ATOM 906 C CA . GLU A 1 112 ? 7.217 11.799 -9.203 1.00 92.62 112 GLU A CA 1
ATOM 907 C C . GLU A 1 112 ? 7.550 11.811 -7.705 1.00 92.62 112 GLU A C 1
ATOM 909 O O . GLU A 1 112 ? 8.696 11.626 -7.318 1.00 92.62 112 GLU A O 1
ATOM 914 N N . TYR A 1 113 ? 6.548 11.997 -6.843 1.00 91.56 113 TYR A N 1
ATOM 915 C CA . TYR A 1 113 ? 6.758 11.973 -5.395 1.00 91.56 113 TYR A CA 1
ATOM 916 C C . TYR A 1 113 ? 7.117 10.574 -4.858 1.00 91.56 113 TYR A C 1
ATOM 918 O O . TYR A 1 113 ? 7.820 10.461 -3.856 1.00 91.56 113 TYR A O 1
ATOM 926 N N . LEU A 1 114 ? 6.626 9.505 -5.496 1.00 90.25 114 LEU A N 1
ATOM 927 C CA . LEU A 1 114 ? 6.765 8.125 -5.013 1.00 90.25 114 LEU A CA 1
ATOM 928 C C . LEU A 1 114 ? 7.750 7.277 -5.832 1.00 90.25 114 LEU A C 1
ATOM 930 O O . LEU A 1 114 ? 8.045 6.154 -5.424 1.00 90.25 114 LEU A O 1
ATOM 934 N N . GLU A 1 115 ? 8.271 7.771 -6.960 1.00 89.06 115 GLU A N 1
ATOM 935 C CA . GLU A 1 115 ? 9.195 7.004 -7.810 1.00 89.06 115 GLU A CA 1
ATOM 936 C C . GLU A 1 115 ? 10.528 6.684 -7.135 1.00 89.06 115 GLU A C 1
ATOM 938 O O . GLU A 1 115 ? 10.995 5.549 -7.249 1.00 89.06 115 GLU A O 1
ATOM 943 N N . ASP A 1 116 ? 11.077 7.613 -6.350 1.00 85.62 116 ASP A N 1
ATOM 944 C CA . ASP A 1 116 ? 12.361 7.420 -5.666 1.00 85.62 116 ASP A CA 1
ATOM 945 C C . ASP A 1 116 ? 12.298 6.330 -4.586 1.00 85.62 116 ASP A C 1
ATOM 947 O O . ASP A 1 116 ? 13.251 5.575 -4.390 1.00 85.62 116 ASP A O 1
ATOM 951 N N . MET A 1 117 ? 11.165 6.231 -3.887 1.00 84.75 117 MET A N 1
ATOM 952 C CA . MET A 1 117 ? 10.936 5.277 -2.799 1.00 84.75 117 MET A CA 1
ATOM 953 C C . MET A 1 117 ? 9.563 4.633 -2.959 1.00 84.75 117 MET A C 1
ATOM 955 O O . MET A 1 117 ? 8.635 4.893 -2.191 1.00 84.75 117 MET A O 1
ATOM 959 N N . SER A 1 118 ? 9.448 3.779 -3.982 1.00 86.69 118 SER A N 1
ATOM 960 C CA . SER A 1 118 ? 8.204 3.072 -4.300 1.00 86.69 118 SER A CA 1
ATOM 961 C C . SER A 1 118 ? 7.656 2.348 -3.061 1.00 86.69 118 SER A C 1
ATOM 963 O O . SER A 1 118 ? 8.308 1.437 -2.545 1.00 86.69 118 SER A O 1
ATOM 965 N N . PRO A 1 119 ? 6.450 2.701 -2.583 1.00 80.94 119 PRO A N 1
ATOM 966 C CA . PRO A 1 119 ? 5.922 2.173 -1.325 1.00 80.94 119 PRO A CA 1
ATOM 967 C C . PRO A 1 119 ? 5.381 0.744 -1.451 1.00 80.94 119 PRO A C 1
ATOM 969 O O . PRO A 1 119 ? 5.059 0.106 -0.449 1.00 80.94 119 PRO A O 1
ATOM 972 N N . LEU A 1 120 ? 5.261 0.234 -2.680 1.00 90.44 120 LEU A N 1
ATOM 973 C CA . LEU A 1 120 ? 4.793 -1.113 -2.974 1.00 90.44 120 LEU A CA 1
ATOM 974 C C . LEU A 1 120 ? 5.925 -1.910 -3.610 1.00 90.44 120 LEU A C 1
ATOM 976 O O . LEU A 1 120 ? 6.501 -1.490 -4.611 1.00 90.44 120 LEU A O 1
ATOM 980 N N . PHE A 1 121 ? 6.172 -3.104 -3.082 1.00 89.00 121 PHE A N 1
ATOM 981 C CA . PHE A 1 121 ? 7.069 -4.073 -3.699 1.00 89.00 121 PHE A CA 1
ATOM 982 C C . PHE A 1 121 ? 6.251 -5.228 -4.265 1.00 89.00 121 PHE A C 1
ATOM 984 O O . PHE A 1 121 ? 5.525 -5.908 -3.536 1.00 89.00 121 PHE A O 1
ATOM 991 N N . CYS A 1 122 ? 6.352 -5.459 -5.570 1.00 85.19 122 CYS A N 1
ATOM 992 C CA . CYS A 1 122 ? 5.611 -6.503 -6.264 1.00 85.19 122 CYS A CA 1
ATOM 993 C C . CYS A 1 122 ? 6.561 -7.492 -6.945 1.00 85.19 122 CYS A C 1
ATOM 995 O O . CYS A 1 122 ? 7.617 -7.139 -7.463 1.00 85.19 122 CYS A O 1
ATOM 997 N N . SER A 1 123 ? 6.202 -8.777 -6.905 1.00 87.88 123 SER A N 1
ATOM 998 C CA . SER A 1 123 ? 6.942 -9.813 -7.626 1.00 87.88 123 SER A CA 1
ATOM 999 C C . SER A 1 123 ? 6.335 -10.010 -9.007 1.00 87.88 123 SER A C 1
ATOM 1001 O O . SER A 1 123 ? 5.264 -10.615 -9.105 1.00 87.88 123 SER A O 1
ATOM 1003 N N . THR A 1 124 ? 7.035 -9.572 -10.049 1.00 86.56 124 THR A N 1
ATOM 1004 C CA . THR A 1 124 ? 6.593 -9.705 -11.442 1.00 86.56 124 THR A CA 1
ATOM 1005 C C . THR A 1 124 ? 7.669 -10.345 -12.309 1.00 86.56 124 THR A C 1
ATOM 1007 O O . THR A 1 124 ? 8.849 -10.353 -11.949 1.00 86.56 124 THR A O 1
ATOM 1010 N N . ASP A 1 125 ? 7.253 -10.906 -13.439 1.00 88.06 125 ASP A N 1
ATOM 1011 C CA . ASP A 1 125 ? 8.176 -11.338 -14.479 1.00 88.06 125 ASP A CA 1
ATOM 1012 C C . ASP A 1 125 ? 8.616 -10.098 -15.253 1.00 88.06 125 ASP A C 1
ATOM 1014 O O . ASP A 1 125 ? 7.798 -9.406 -15.853 1.00 88.06 125 ASP A O 1
ATOM 1018 N N . VAL A 1 126 ? 9.907 -9.791 -15.168 1.00 87.31 126 VAL A N 1
ATOM 1019 C CA . VAL A 1 126 ? 10.542 -8.648 -15.823 1.00 87.31 126 VAL A CA 1
ATOM 1020 C C . VAL A 1 126 ? 11.079 -9.149 -17.162 1.00 87.31 126 VAL A C 1
ATOM 1022 O O . VAL A 1 126 ? 11.979 -10.005 -17.168 1.00 87.31 126 VAL A O 1
ATOM 1025 N N . PRO A 1 127 ? 10.515 -8.679 -18.290 1.00 86.50 127 PRO A N 1
ATOM 1026 C CA . PRO A 1 127 ? 11.058 -8.949 -19.610 1.00 86.50 127 PRO A CA 1
ATOM 1027 C C . PRO A 1 127 ? 12.507 -8.472 -19.724 1.00 86.50 127 PRO A C 1
ATOM 1029 O O . PRO A 1 127 ? 12.954 -7.576 -19.010 1.00 86.50 127 PRO A O 1
ATOM 1032 N N . PHE A 1 128 ? 13.277 -9.104 -20.597 1.00 83.50 128 PHE A N 1
ATOM 1033 C CA . PHE A 1 128 ? 14.692 -8.775 -20.724 1.00 83.50 128 PHE A CA 1
ATOM 1034 C C . PHE A 1 128 ? 14.925 -7.442 -21.447 1.00 83.50 128 PHE A C 1
ATOM 1036 O O . PHE A 1 128 ? 15.833 -6.703 -21.094 1.00 83.50 128 PHE A O 1
ATOM 1043 N N . ASP A 1 129 ? 14.063 -7.103 -22.399 1.00 82.81 129 ASP A N 1
ATOM 1044 C CA . ASP A 1 129 ? 14.102 -5.900 -23.236 1.00 82.81 129 ASP A CA 1
ATOM 1045 C C . ASP A 1 129 ? 13.849 -4.583 -22.485 1.00 82.81 129 ASP A C 1
ATOM 1047 O O . ASP A 1 129 ? 14.260 -3.527 -22.958 1.00 82.81 129 ASP A O 1
ATOM 1051 N N . ILE A 1 130 ? 13.226 -4.627 -21.303 1.00 83.88 130 ILE A N 1
ATOM 1052 C CA . ILE A 1 130 ? 13.021 -3.433 -20.463 1.00 83.88 130 ILE A CA 1
ATOM 1053 C C . ILE A 1 130 ? 14.243 -3.076 -19.605 1.00 83.88 130 ILE A C 1
ATOM 1055 O O . ILE A 1 130 ? 14.269 -2.030 -18.953 1.00 83.88 130 ILE A O 1
ATOM 1059 N N . ILE A 1 131 ? 15.259 -3.940 -19.575 1.00 82.75 131 ILE A N 1
ATOM 1060 C CA . ILE A 1 131 ? 16.504 -3.700 -18.848 1.00 82.75 131 ILE A CA 1
ATOM 1061 C C . ILE A 1 131 ? 17.341 -2.677 -19.630 1.00 82.75 131 ILE A C 1
ATOM 1063 O O . ILE A 1 131 ? 17.480 -2.770 -20.844 1.00 82.75 131 ILE A O 1
ATOM 1067 N N . GLY A 1 132 ? 17.915 -1.687 -18.938 1.00 85.25 132 GLY A N 1
ATOM 1068 C CA . GLY A 1 132 ? 18.703 -0.635 -19.588 1.00 85.25 132 GLY A CA 1
ATOM 1069 C C . GLY A 1 132 ? 19.914 -1.171 -20.364 1.00 85.25 132 GLY A C 1
ATOM 1070 O O . GLY A 1 132 ? 20.541 -2.143 -19.941 1.00 85.25 132 GLY A O 1
ATOM 1071 N N . GLU A 1 133 ? 20.274 -0.490 -21.457 1.00 87.50 133 GLU A N 1
ATOM 1072 C CA . GLU A 1 133 ? 21.335 -0.879 -22.409 1.00 87.50 133 GLU A CA 1
ATOM 1073 C C . GLU A 1 133 ? 22.633 -1.332 -21.729 1.00 87.50 133 GLU A C 1
ATOM 1075 O O . GLU A 1 133 ? 23.162 -2.394 -22.041 1.00 87.50 133 GLU A O 1
ATOM 1080 N N . HIS A 1 134 ? 23.084 -0.599 -20.709 1.00 88.12 134 HIS A N 1
ATOM 1081 C CA . HIS A 1 134 ? 24.288 -0.940 -19.949 1.00 88.12 134 HIS A CA 1
ATOM 1082 C C . HIS A 1 134 ? 24.251 -2.360 -19.350 1.00 88.12 134 HIS A C 1
ATOM 1084 O O . HIS A 1 134 ? 25.241 -3.092 -19.364 1.00 88.12 134 HIS A O 1
ATOM 1090 N N . MET A 1 135 ? 23.103 -2.767 -18.807 1.00 86.69 135 MET A N 1
ATOM 1091 C CA . MET A 1 135 ? 22.928 -4.098 -18.226 1.00 86.69 135 MET A CA 1
ATOM 1092 C C . MET A 1 135 ? 22.701 -5.168 -19.301 1.00 86.69 135 MET A C 1
ATOM 1094 O O . MET A 1 135 ? 23.088 -6.318 -19.089 1.00 86.69 135 MET A O 1
ATOM 1098 N N . LEU A 1 136 ? 22.130 -4.804 -20.454 1.00 86.44 136 LEU A N 1
ATOM 1099 C CA . LEU A 1 136 ? 22.019 -5.694 -21.615 1.00 86.44 136 LEU A CA 1
ATOM 1100 C C . LEU A 1 136 ? 23.401 -6.070 -22.159 1.00 86.44 136 LEU A C 1
ATOM 1102 O O . LEU A 1 136 ? 23.672 -7.249 -22.390 1.00 86.44 136 LEU A O 1
ATOM 1106 N N . ASP A 1 137 ? 24.295 -5.092 -22.298 1.00 87.81 137 ASP A N 1
ATOM 1107 C CA . ASP A 1 137 ? 25.662 -5.321 -22.772 1.00 87.81 137 ASP A CA 1
ATOM 1108 C C . ASP A 1 137 ? 26.450 -6.216 -21.814 1.00 87.81 137 ASP A C 1
ATOM 1110 O O . ASP A 1 137 ? 27.185 -7.106 -22.246 1.00 87.81 137 ASP A O 1
ATOM 1114 N N . HIS A 1 138 ? 26.247 -6.044 -20.506 1.00 89.44 138 HIS A N 1
ATOM 1115 C CA . HIS A 1 138 ? 26.812 -6.940 -19.503 1.00 89.44 138 HIS A CA 1
ATOM 1116 C C . HIS A 1 138 ? 26.315 -8.382 -19.689 1.00 89.44 138 HIS A C 1
ATOM 1118 O O . HIS A 1 138 ? 27.116 -9.313 -19.714 1.00 89.44 138 HIS A O 1
ATOM 1124 N N . VAL A 1 139 ? 25.009 -8.586 -19.870 1.00 86.69 139 VAL A N 1
ATOM 1125 C CA . VAL A 1 139 ? 24.431 -9.929 -20.055 1.00 86.69 139 VAL A CA 1
ATOM 1126 C C . VAL A 1 139 ? 24.996 -10.601 -21.303 1.00 86.69 139 VAL A C 1
ATOM 1128 O O . VAL A 1 139 ? 25.400 -11.758 -21.222 1.00 86.69 139 VAL A O 1
ATOM 1131 N N . ARG A 1 140 ? 25.107 -9.869 -22.419 1.00 87.19 140 ARG A N 1
ATOM 1132 C CA . ARG A 1 140 ? 25.696 -10.375 -23.669 1.00 87.19 140 ARG A CA 1
ATOM 1133 C C . ARG A 1 140 ? 27.171 -10.723 -23.510 1.00 87.19 140 ARG A C 1
ATOM 1135 O O . ARG A 1 140 ? 27.601 -11.781 -23.952 1.00 87.19 140 ARG A O 1
ATOM 1142 N N . ARG A 1 141 ? 27.941 -9.853 -22.848 1.00 91.12 141 ARG A N 1
ATOM 1143 C CA . ARG A 1 141 ? 29.382 -10.046 -22.628 1.00 91.12 141 ARG A CA 1
ATOM 1144 C C . ARG A 1 141 ? 29.694 -11.281 -21.783 1.00 91.12 141 ARG A C 1
ATOM 1146 O O . ARG A 1 141 ? 30.741 -11.888 -21.980 1.00 91.12 141 ARG A O 1
ATOM 1153 N N . PHE A 1 142 ? 28.822 -11.615 -20.837 1.00 92.00 142 PHE A N 1
ATOM 1154 C CA . PHE A 1 142 ? 29.002 -12.738 -19.915 1.00 92.00 142 PHE A CA 1
ATOM 1155 C C . PHE A 1 142 ? 28.105 -13.944 -20.241 1.00 92.00 142 PHE A C 1
ATOM 1157 O O . PHE A 1 142 ? 27.975 -14.831 -19.401 1.00 92.00 142 PHE A O 1
ATOM 1164 N N . GLU A 1 143 ? 27.480 -13.972 -21.426 1.00 88.31 143 GLU A N 1
ATOM 1165 C CA . GLU A 1 143 ? 26.597 -15.058 -21.892 1.00 88.31 143 GLU A CA 1
ATOM 1166 C C . GLU A 1 143 ? 25.511 -15.443 -20.865 1.00 88.31 143 GLU A C 1
ATOM 1168 O O . GLU A 1 143 ? 25.154 -16.608 -20.674 1.00 88.31 143 GLU A O 1
ATOM 1173 N N . LEU A 1 144 ? 24.983 -14.440 -20.159 1.00 86.12 144 LEU A N 1
ATOM 1174 C CA . LEU A 1 144 ? 23.949 -14.632 -19.150 1.00 86.12 144 LEU A CA 1
ATOM 1175 C C . LEU A 1 144 ? 22.576 -14.844 -19.810 1.00 86.12 144 LEU A C 1
ATOM 1177 O O . LEU A 1 144 ? 22.307 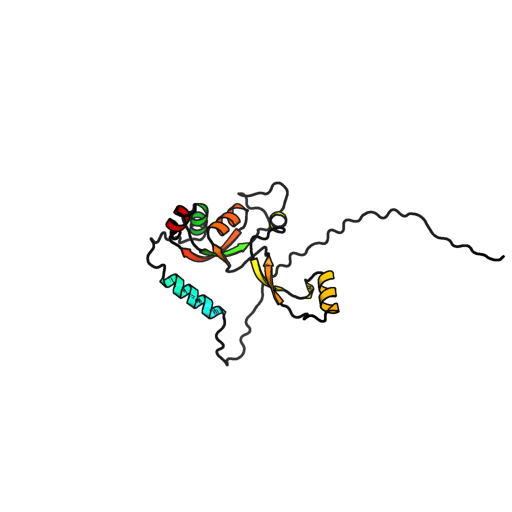-14.417 -20.929 1.00 86.12 144 LEU A O 1
ATOM 1181 N N . SER A 1 145 ? 21.665 -15.498 -19.087 1.00 84.69 145 SER A N 1
ATOM 1182 C CA . SER A 1 145 ? 20.326 -15.819 -19.597 1.00 84.69 145 SER A CA 1
ATOM 1183 C C . SER A 1 145 ? 19.481 -14.570 -19.883 1.00 84.69 145 SER A C 1
ATOM 1185 O O . SER A 1 145 ? 19.168 -13.810 -18.967 1.00 84.69 145 SER A O 1
ATOM 1187 N N . GLU A 1 146 ? 18.979 -14.472 -21.115 1.00 85.88 146 GLU A N 1
ATOM 1188 C CA . GLU A 1 146 ? 18.023 -13.450 -21.581 1.00 85.88 146 GLU A CA 1
ATOM 1189 C C . GLU A 1 146 ? 16.550 -13.812 -21.305 1.00 85.88 146 GLU A C 1
ATOM 1191 O O . GLU A 1 146 ? 15.625 -13.104 -21.696 1.00 85.88 146 GLU A O 1
ATOM 1196 N N . LYS A 1 147 ? 16.289 -14.944 -20.642 1.00 87.62 147 LYS A N 1
ATOM 1197 C CA . LYS A 1 147 ? 14.919 -15.332 -20.281 1.00 87.62 147 LYS A CA 1
ATOM 1198 C C . LYS A 1 147 ? 14.312 -14.319 -19.298 1.00 87.62 147 LYS A C 1
ATOM 1200 O O . LYS A 1 147 ? 15.031 -13.866 -18.402 1.00 87.62 147 LYS A O 1
ATOM 1205 N N . PRO A 1 148 ? 12.998 -14.029 -19.389 1.00 87.69 148 PRO A N 1
ATOM 1206 C CA . PRO A 1 148 ? 12.299 -13.249 -18.375 1.00 87.69 148 PRO A CA 1
ATOM 1207 C C . PRO A 1 148 ? 12.546 -13.817 -16.978 1.00 87.69 148 PRO A C 1
ATOM 1209 O O . PRO A 1 148 ? 12.547 -15.037 -16.778 1.00 87.69 148 PRO A O 1
ATOM 1212 N N . ARG A 1 149 ? 12.776 -12.930 -16.010 1.00 87.25 149 ARG A N 1
ATOM 1213 C CA . ARG A 1 149 ? 13.076 -13.314 -14.626 1.00 87.25 149 ARG A CA 1
ATOM 1214 C C . ARG A 1 149 ? 12.026 -12.753 -13.695 1.00 87.25 149 ARG A C 1
ATOM 1216 O O . ARG A 1 149 ? 11.678 -11.578 -13.772 1.00 87.25 149 ARG A O 1
ATOM 1223 N N . ARG A 1 150 ? 11.590 -13.589 -12.759 1.00 90.19 150 ARG A N 1
ATOM 1224 C CA . ARG A 1 150 ? 10.728 -13.151 -11.671 1.00 90.19 150 ARG A CA 1
ATOM 1225 C C . ARG A 1 150 ? 11.548 -12.374 -10.652 1.00 90.19 150 ARG A C 1
ATOM 1227 O O . ARG A 1 150 ? 12.358 -12.968 -9.942 1.00 90.19 150 ARG A O 1
ATOM 1234 N N . LEU A 1 151 ? 11.328 -11.068 -10.575 1.00 89.88 151 LEU A N 1
ATOM 1235 C CA . LEU A 1 151 ? 12.046 -10.162 -9.682 1.00 89.88 151 LEU A CA 1
ATOM 1236 C C . LEU A 1 151 ? 11.071 -9.467 -8.733 1.00 89.88 151 LEU A C 1
ATOM 1238 O O . LEU A 1 151 ? 9.891 -9.303 -9.043 1.00 89.88 151 LEU A O 1
ATOM 1242 N N . LEU A 1 152 ? 11.575 -9.075 -7.563 1.00 90.88 152 LEU A N 1
ATOM 1243 C CA . LEU A 1 152 ? 10.888 -8.135 -6.686 1.00 90.88 152 LEU A CA 1
ATOM 1244 C C . LEU A 1 152 ? 11.251 -6.726 -7.151 1.00 90.88 152 LEU A C 1
ATOM 1246 O O . LEU A 1 152 ? 12.426 -6.366 -7.130 1.00 90.88 152 LEU A O 1
ATOM 1250 N N . ILE A 1 153 ? 10.258 -5.959 -7.581 1.00 89.75 153 ILE A N 1
ATOM 1251 C CA . ILE A 1 153 ? 10.442 -4.592 -8.065 1.00 89.75 153 ILE A CA 1
ATOM 1252 C C . ILE A 1 153 ? 9.588 -3.625 -7.251 1.00 89.75 153 ILE A C 1
ATOM 1254 O O . ILE A 1 153 ? 8.558 -4.015 -6.694 1.00 89.75 153 ILE A O 1
ATOM 1258 N N . GLY A 1 154 ? 10.015 -2.365 -7.192 1.00 90.31 154 GLY A N 1
ATOM 1259 C CA . GLY A 1 154 ? 9.139 -1.272 -6.786 1.00 90.31 154 GLY A CA 1
ATOM 1260 C C . GLY A 1 154 ? 8.039 -1.086 -7.829 1.00 90.31 154 GLY A C 1
ATOM 1261 O O . GLY A 1 154 ? 8.307 -1.140 -9.029 1.00 90.31 154 GLY A O 1
ATOM 1262 N N . GLY A 1 155 ? 6.800 -0.919 -7.380 1.00 89.12 155 GLY A N 1
ATOM 1263 C CA . GLY A 1 155 ? 5.649 -0.726 -8.250 1.00 89.12 155 GLY A CA 1
ATOM 1264 C C . GLY A 1 155 ? 4.764 0.422 -7.783 1.00 89.12 155 GLY A C 1
ATOM 1265 O O . GLY A 1 155 ? 4.680 0.726 -6.596 1.00 89.12 155 GLY A O 1
ATOM 1266 N N . MET A 1 156 ? 4.038 1.017 -8.728 1.00 92.12 156 MET A N 1
ATOM 1267 C CA . MET A 1 156 ? 3.040 2.061 -8.446 1.00 92.12 156 MET A CA 1
ATOM 1268 C C . MET A 1 156 ? 1.642 1.502 -8.200 1.00 92.12 156 MET A C 1
ATOM 1270 O O . MET A 1 156 ? 0.727 2.215 -7.790 1.00 92.12 156 MET A O 1
ATOM 1274 N N . ARG A 1 157 ? 1.461 0.206 -8.442 1.00 92.69 157 ARG A N 1
ATOM 1275 C CA . ARG A 1 157 ? 0.202 -0.503 -8.275 1.00 92.69 157 ARG A CA 1
ATOM 1276 C C . ARG A 1 157 ? 0.475 -1.921 -7.816 1.00 92.69 157 ARG A C 1
ATOM 1278 O O . ARG A 1 157 ? 1.407 -2.572 -8.281 1.00 92.69 157 ARG A O 1
ATOM 1285 N N . ALA A 1 158 ? -0.382 -2.411 -6.935 1.00 92.88 158 ALA A N 1
ATOM 1286 C CA . ALA A 1 158 ? -0.393 -3.800 -6.530 1.00 92.88 158 ALA A CA 1
ATOM 1287 C C . ALA A 1 158 ? -1.826 -4.317 -6.453 1.00 92.88 158 ALA A C 1
ATOM 1289 O O . ALA A 1 158 ? -2.742 -3.608 -6.027 1.00 92.88 158 ALA A O 1
ATOM 1290 N N . ARG A 1 159 ? -2.003 -5.576 -6.858 1.00 92.81 159 ARG A N 1
ATOM 1291 C CA . ARG A 1 159 ? -3.255 -6.306 -6.689 1.00 92.81 159 ARG A CA 1
ATOM 1292 C C . ARG A 1 159 ? -3.125 -7.395 -5.647 1.00 92.81 159 ARG A C 1
ATOM 1294 O O . ARG A 1 159 ? -2.086 -8.050 -5.594 1.00 92.81 159 ARG A O 1
ATOM 1301 N N . GLN A 1 160 ? -4.192 -7.600 -4.877 1.00 93.38 160 GLN A N 1
ATOM 1302 C CA . GLN A 1 160 ? -4.275 -8.618 -3.826 1.00 93.38 160 GLN A CA 1
ATOM 1303 C C . GLN A 1 160 ? -3.038 -8.606 -2.914 1.00 93.38 160 GLN A C 1
ATOM 1305 O O . GLN A 1 160 ? -2.466 -9.641 -2.574 1.00 93.38 160 GLN A O 1
ATOM 1310 N N . MET A 1 161 ? -2.575 -7.405 -2.565 1.00 92.94 161 MET A N 1
ATOM 1311 C CA . MET A 1 161 ? -1.439 -7.233 -1.675 1.00 92.94 161 MET A CA 1
ATOM 1312 C C . MET A 1 161 ? -1.929 -7.330 -0.238 1.00 92.94 161 MET A C 1
ATOM 1314 O O . MET A 1 161 ? -2.832 -6.595 0.157 1.00 92.94 161 MET A O 1
ATOM 1318 N N . LEU A 1 162 ? -1.316 -8.221 0.537 1.00 94.19 162 LEU A N 1
ATOM 1319 C CA . LEU A 1 162 ? -1.512 -8.294 1.978 1.00 94.19 162 LEU A CA 1
ATOM 1320 C C . LEU A 1 162 ? -0.589 -7.271 2.648 1.00 94.19 162 LEU A C 1
ATOM 1322 O O . LEU A 1 162 ? 0.630 -7.435 2.633 1.00 94.19 162 LEU A O 1
ATOM 1326 N N . ILE A 1 163 ? -1.171 -6.209 3.196 1.00 94.44 163 ILE A N 1
ATOM 1327 C CA . ILE A 1 163 ? -0.453 -5.074 3.779 1.00 94.44 163 ILE A CA 1
ATOM 1328 C C . ILE A 1 163 ? -0.811 -4.921 5.258 1.00 94.44 163 ILE A C 1
ATOM 1330 O O . ILE A 1 163 ? -1.978 -5.008 5.644 1.00 94.44 163 ILE A O 1
ATOM 1334 N N . ALA A 1 164 ? 0.196 -4.699 6.102 1.00 95.00 164 ALA A N 1
ATOM 1335 C CA . ALA A 1 164 ? -0.020 -4.423 7.518 1.00 95.00 164 ALA A CA 1
ATOM 1336 C C . ALA A 1 164 ? -0.730 -3.074 7.694 1.00 95.00 164 ALA A C 1
ATOM 1338 O O . ALA A 1 164 ? -0.415 -2.106 6.996 1.00 95.00 164 ALA A O 1
ATOM 1339 N N . THR A 1 165 ? -1.659 -2.986 8.646 1.00 95.81 165 THR A N 1
ATOM 1340 C CA . THR A 1 165 ? -2.483 -1.780 8.826 1.00 95.81 165 THR A CA 1
ATOM 1341 C C . THR A 1 165 ? -1.683 -0.500 9.100 1.00 95.81 165 THR A C 1
ATOM 1343 O O . THR A 1 165 ? -2.066 0.524 8.535 1.00 95.81 165 THR A O 1
ATOM 1346 N N . PRO A 1 166 ? -0.541 -0.502 9.829 1.00 94.69 166 PRO A N 1
ATOM 1347 C CA . PRO A 1 166 ? 0.258 0.714 10.003 1.00 94.69 166 PRO A CA 1
ATOM 1348 C C . PRO A 1 166 ? 0.866 1.226 8.690 1.00 94.69 166 PRO A C 1
ATOM 1350 O O . PRO A 1 166 ? 0.868 2.428 8.434 1.00 94.69 166 PRO A O 1
ATOM 1353 N N . LEU A 1 167 ? 1.340 0.316 7.831 1.00 94.62 167 LEU A N 1
ATOM 1354 C CA . LEU A 1 167 ? 1.879 0.683 6.520 1.00 94.62 167 LEU A CA 1
ATOM 1355 C C . LEU A 1 167 ? 0.759 1.160 5.591 1.00 94.62 167 LEU A C 1
ATOM 1357 O O . LEU A 1 167 ? 0.908 2.173 4.916 1.00 94.62 167 LEU A O 1
ATOM 1361 N N . LEU A 1 168 ? -0.394 0.485 5.610 1.00 95.69 168 LEU A N 1
ATOM 1362 C CA . LEU A 1 168 ? -1.559 0.908 4.838 1.00 95.69 168 LEU A CA 1
ATOM 1363 C C . LEU A 1 168 ? -2.035 2.310 5.245 1.00 95.69 168 LEU A C 1
ATOM 1365 O O . LEU A 1 168 ? -2.339 3.124 4.377 1.00 95.69 168 LEU A O 1
ATOM 1369 N N . LYS A 1 169 ? -2.063 2.613 6.548 1.00 96.44 169 LYS A N 1
ATOM 1370 C CA . LYS A 1 169 ? -2.374 3.951 7.064 1.00 96.44 169 LYS A CA 1
ATOM 1371 C C . LYS A 1 169 ? -1.429 5.000 6.482 1.00 96.44 169 LYS A C 1
ATOM 1373 O O . LYS A 1 169 ? -1.899 6.012 5.966 1.00 96.44 169 LYS A O 1
ATOM 1378 N N . TRP A 1 170 ? -0.122 4.734 6.508 1.00 95.06 170 TRP A N 1
ATOM 1379 C CA . TRP A 1 170 ? 0.873 5.622 5.909 1.00 95.06 170 TRP A CA 1
ATOM 1380 C C . TRP A 1 170 ? 0.602 5.830 4.412 1.00 95.06 170 TRP A C 1
ATOM 1382 O O . TRP A 1 170 ? 0.522 6.972 3.966 1.00 95.06 170 TRP A O 1
ATOM 1392 N N . CYS A 1 171 ? 0.350 4.762 3.650 1.00 94.50 171 CYS A N 1
ATOM 1393 C CA . CYS A 1 171 ? 0.033 4.860 2.222 1.00 94.50 171 CYS A CA 1
ATOM 1394 C C . CYS A 1 171 ? -1.182 5.765 1.952 1.00 94.50 171 CYS A C 1
ATOM 1396 O O . CYS A 1 171 ? -1.131 6.634 1.083 1.00 94.50 171 CYS A O 1
ATOM 1398 N N . LEU A 1 172 ? -2.267 5.589 2.711 1.00 95.12 172 LEU A N 1
ATOM 1399 C CA . LEU A 1 172 ? -3.487 6.392 2.574 1.00 95.12 172 LEU A CA 1
ATOM 1400 C C . LEU A 1 172 ? -3.241 7.870 2.906 1.00 95.12 172 LEU A C 1
ATOM 1402 O O . LEU A 1 172 ? -3.745 8.747 2.205 1.00 95.12 172 LEU A O 1
ATOM 1406 N N . GLN A 1 173 ? -2.447 8.146 3.945 1.00 94.31 173 GLN A N 1
ATOM 1407 C CA . GLN A 1 173 ? -2.056 9.506 4.330 1.00 94.31 173 GLN 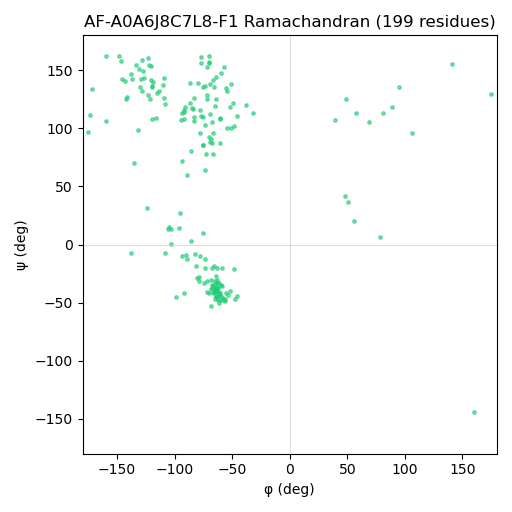A CA 1
ATOM 1408 C C . GLN A 1 173 ? -1.222 10.204 3.251 1.00 94.31 173 GLN A C 1
ATOM 1410 O O . GLN A 1 173 ? -1.335 11.415 3.105 1.00 94.31 173 GLN A O 1
ATOM 1415 N N . HIS A 1 174 ? -0.449 9.449 2.467 1.00 92.12 174 HIS A N 1
ATOM 1416 C CA . HIS A 1 174 ? 0.393 9.961 1.379 1.00 92.12 174 HIS A CA 1
ATOM 1417 C C . HIS A 1 174 ? -0.305 9.882 0.012 1.00 92.12 174 HIS A C 1
ATOM 1419 O O . HIS A 1 174 ? 0.333 9.754 -1.031 1.00 92.12 174 HIS A O 1
ATOM 1425 N N . GLY A 1 175 ? -1.640 9.930 0.008 1.00 93.00 175 GLY A N 1
ATOM 1426 C CA . GLY A 1 175 ? -2.436 10.079 -1.209 1.00 93.00 175 GLY A CA 1
ATOM 1427 C C . GLY A 1 175 ? -2.616 8.807 -2.040 1.00 93.00 175 GLY A C 1
ATOM 1428 O O . GLY A 1 175 ? -3.213 8.881 -3.112 1.00 93.00 175 GLY A O 1
ATOM 1429 N N . MET A 1 176 ? -2.165 7.637 -1.575 1.00 95.00 176 MET A N 1
ATOM 1430 C CA . MET A 1 176 ? -2.444 6.376 -2.268 1.00 95.00 176 MET A CA 1
ATOM 1431 C C . MET A 1 176 ? -3.911 5.967 -2.118 1.00 95.00 176 MET A C 1
ATOM 1433 O O . MET A 1 176 ? -4.573 6.277 -1.126 1.00 95.00 176 MET A O 1
ATOM 1437 N N . VAL A 1 177 ? -4.418 5.216 -3.098 1.00 95.06 177 VAL A N 1
ATOM 1438 C CA . VAL A 1 177 ? -5.837 4.859 -3.181 1.00 95.06 177 VAL A CA 1
ATOM 1439 C C . VAL A 1 177 ? -6.025 3.348 -3.175 1.00 95.06 177 VAL A C 1
ATOM 1441 O O . VAL A 1 177 ? -5.512 2.627 -4.034 1.00 95.06 177 VAL A O 1
ATOM 1444 N N . VAL A 1 178 ? -6.843 2.875 -2.234 1.00 96.00 178 VAL A N 1
ATOM 1445 C CA . VAL A 1 178 ? -7.334 1.493 -2.201 1.00 96.00 178 VAL A CA 1
ATOM 1446 C C . VAL A 1 178 ? -8.600 1.379 -3.042 1.00 96.00 178 VAL A C 1
ATOM 1448 O O . VAL A 1 178 ? -9.608 2.034 -2.782 1.00 96.00 178 VAL A O 1
ATOM 1451 N N . SER A 1 179 ? -8.568 0.507 -4.045 1.00 94.06 179 SER A N 1
ATOM 1452 C CA . SER A 1 179 ? -9.701 0.296 -4.952 1.00 94.06 179 SER A CA 1
ATOM 1453 C C . SER A 1 179 ? -10.630 -0.824 -4.484 1.00 94.06 179 SER A C 1
ATOM 1455 O O . SER A 1 179 ? -11.857 -0.666 -4.499 1.00 94.06 179 SER A O 1
ATOM 1457 N N . LYS A 1 180 ? -10.058 -1.926 -3.992 1.00 95.06 180 LYS A N 1
ATOM 1458 C CA . LYS A 1 180 ? -10.792 -3.120 -3.568 1.00 95.06 180 LYS A CA 1
ATOM 1459 C C . LYS A 1 180 ? -10.147 -3.739 -2.337 1.00 95.06 180 LYS A C 1
ATOM 1461 O O . LYS A 1 180 ? -8.927 -3.796 -2.255 1.00 95.06 180 LYS A O 1
ATOM 1466 N N . ILE A 1 181 ? -10.973 -4.210 -1.408 1.00 95.25 181 ILE A N 1
ATOM 1467 C CA . ILE A 1 181 ? -10.554 -4.989 -0.239 1.00 95.25 181 ILE A CA 1
ATOM 1468 C C . ILE A 1 181 ? -11.133 -6.392 -0.408 1.00 95.25 181 ILE A C 1
ATOM 1470 O O . ILE A 1 181 ? -12.307 -6.528 -0.752 1.00 95.25 181 ILE A O 1
ATOM 1474 N N . TYR A 1 182 ? -10.298 -7.409 -0.218 1.00 94.00 182 TYR A N 1
ATOM 1475 C CA . TYR A 1 182 ? -10.669 -8.818 -0.350 1.00 94.00 182 TYR A CA 1
ATOM 1476 C C . TYR A 1 182 ? -10.947 -9.440 1.011 1.00 94.00 182 TYR A C 1
ATOM 1478 O O . TYR A 1 182 ? -11.947 -10.131 1.171 1.00 94.00 182 TYR A O 1
ATOM 1486 N N . GLN A 1 183 ? -10.075 -9.173 1.983 1.00 92.19 183 GLN A N 1
ATOM 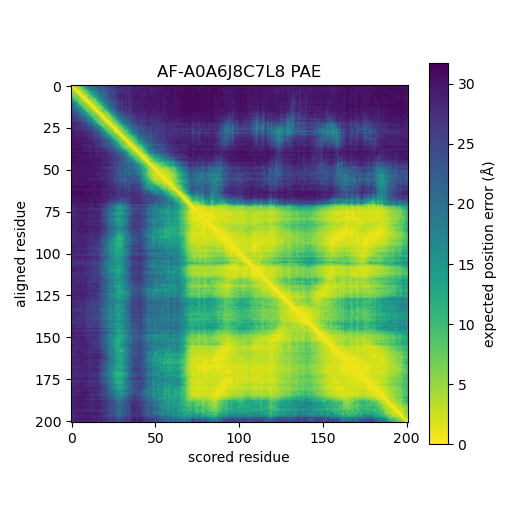1487 C CA . GLN A 1 183 ? -10.185 -9.698 3.338 1.00 92.19 183 GLN A CA 1
ATOM 1488 C C . GLN A 1 183 ? -9.380 -8.850 4.323 1.00 92.19 183 GLN A C 1
ATOM 1490 O O . GLN A 1 183 ? -8.494 -8.080 3.938 1.00 92.19 183 GLN A O 1
ATOM 1495 N N . VAL A 1 184 ? -9.699 -9.018 5.601 1.00 93.44 184 VAL A N 1
ATOM 1496 C CA . VAL A 1 184 ? -9.024 -8.391 6.733 1.00 93.44 184 VAL A CA 1
ATOM 1497 C C . VAL A 1 184 ? -8.697 -9.488 7.735 1.00 93.44 184 VAL A C 1
ATOM 1499 O O . VAL A 1 184 ? -9.542 -10.334 8.015 1.00 93.44 184 VAL A O 1
ATOM 1502 N N . VAL A 1 185 ? -7.478 -9.466 8.261 1.00 92.75 185 VAL A N 1
ATOM 1503 C CA . VAL A 1 185 ? -7.043 -10.335 9.351 1.00 92.75 185 VAL A CA 1
ATOM 1504 C C . VAL A 1 185 ? -6.717 -9.440 10.534 1.00 92.75 185 VAL A C 1
ATOM 1506 O O . VAL A 1 185 ? -5.739 -8.696 10.489 1.00 92.75 185 VAL A O 1
ATOM 1509 N N . GLU A 1 186 ? -7.556 -9.474 11.561 1.00 91.81 186 GLU A N 1
ATOM 1510 C CA . GLU A 1 186 ? -7.387 -8.658 12.761 1.00 91.81 186 GLU A CA 1
ATOM 1511 C C . GLU A 1 186 ? -6.480 -9.360 13.775 1.00 91.81 186 GLU A C 1
ATOM 1513 O O . GLU A 1 186 ? -6.557 -10.573 13.974 1.00 91.81 186 GLU A O 1
ATOM 1518 N N . PHE A 1 187 ? -5.595 -8.589 14.403 1.00 90.50 187 PHE A N 1
ATOM 1519 C CA . PHE A 1 187 ? -4.657 -9.063 15.409 1.00 90.50 187 PHE A CA 1
ATOM 1520 C C . PHE A 1 187 ? -4.901 -8.355 16.736 1.00 90.50 187 PHE A C 1
ATOM 1522 O O . PHE A 1 187 ? -5.050 -7.136 16.790 1.00 90.50 187 PHE A O 1
ATOM 1529 N N . THR A 1 188 ? -4.808 -9.105 17.831 1.00 86.38 188 THR A N 1
ATOM 1530 C CA . THR A 1 188 ? -4.749 -8.520 19.171 1.00 86.38 188 THR A CA 1
ATOM 1531 C C . THR A 1 188 ? -3.301 -8.129 19.474 1.00 86.38 188 THR A C 1
ATOM 1533 O O . THR A 1 188 ? -2.441 -9.014 19.538 1.00 86.38 188 THR A O 1
ATOM 1536 N N . PRO A 1 189 ? -2.977 -6.839 19.670 1.00 80.81 189 PRO A N 1
ATOM 1537 C CA . PRO A 1 189 ? -1.614 -6.423 19.975 1.00 80.81 189 PRO A CA 1
ATOM 1538 C C . PRO A 1 189 ? -1.177 -6.981 21.337 1.00 80.81 189 PRO A C 1
ATOM 1540 O O . PRO A 1 189 ? -1.758 -6.669 22.374 1.00 80.81 189 PRO A O 1
ATOM 1543 N N . GLN A 1 190 ? -0.125 -7.800 21.341 1.00 83.00 190 GLN A N 1
ATOM 1544 C CA . GLN A 1 190 ? 0.463 -8.385 22.548 1.00 83.00 190 GLN A CA 1
ATOM 1545 C C . GLN A 1 190 ? 1.841 -7.775 22.817 1.00 83.00 190 GLN A C 1
ATOM 1547 O O . GLN A 1 190 ? 2.663 -7.637 21.913 1.00 83.00 190 GLN A O 1
ATOM 1552 N N . ARG A 1 191 ? 2.139 -7.445 24.080 1.00 82.75 191 ARG A N 1
ATOM 1553 C CA . ARG A 1 191 ? 3.471 -6.968 24.504 1.00 82.75 191 ARG A CA 1
ATOM 1554 C C . ARG A 1 191 ? 4.370 -8.141 24.906 1.00 82.75 191 ARG A C 1
ATOM 1556 O O . ARG A 1 191 ? 4.835 -8.204 26.041 1.00 82.75 191 ARG A O 1
ATOM 1563 N N . CYS A 1 192 ? 4.616 -9.068 23.982 1.00 82.38 192 CYS A N 1
ATOM 1564 C CA . CYS A 1 192 ? 5.367 -10.303 24.248 1.00 82.38 192 CYS A CA 1
ATOM 1565 C C . CYS A 1 192 ? 6.834 -10.081 24.672 1.00 82.38 192 CYS A C 1
ATOM 1567 O O . CYS A 1 192 ? 7.409 -10.940 25.328 1.00 82.38 192 CYS A O 1
ATOM 1569 N N . PHE A 1 193 ? 7.420 -8.914 24.382 1.00 84.12 193 PHE A N 1
ATOM 1570 C CA . PHE A 1 193 ? 8.797 -8.565 24.762 1.00 84.12 193 PHE A CA 1
ATOM 1571 C C . PHE A 1 193 ? 8.894 -7.584 25.936 1.00 84.12 193 PHE A C 1
ATOM 1573 O O . PHE A 1 193 ? 9.949 -6.993 26.161 1.00 84.12 193 PHE A O 1
ATOM 1580 N N . ARG A 1 194 ? 7.809 -7.382 26.699 1.00 83.94 194 ARG A N 1
ATOM 1581 C CA . ARG A 1 194 ? 7.793 -6.417 27.812 1.00 83.94 194 ARG A CA 1
ATOM 1582 C C . ARG A 1 194 ? 8.931 -6.657 28.801 1.00 83.94 194 ARG A C 1
ATOM 1584 O O . ARG A 1 194 ? 9.557 -5.703 29.250 1.00 83.94 194 ARG A O 1
ATOM 1591 N N . ASP A 1 195 ? 9.170 -7.916 29.139 1.00 85.62 195 ASP A N 1
ATOM 1592 C CA . ASP A 1 195 ? 10.133 -8.268 30.176 1.00 85.62 195 ASP A CA 1
ATOM 1593 C C . ASP A 1 195 ? 11.570 -8.240 29.620 1.00 85.62 195 ASP A C 1
ATOM 1595 O O . ASP A 1 195 ? 12.489 -7.831 30.322 1.00 85.62 195 ASP A O 1
ATOM 1599 N N . PHE A 1 196 ? 11.757 -8.507 28.321 1.00 84.62 196 PHE A N 1
ATOM 1600 C CA . PHE A 1 196 ? 13.042 -8.322 27.637 1.00 84.62 196 PHE A CA 1
ATOM 1601 C C . PHE A 1 196 ? 13.488 -6.850 27.642 1.00 84.62 196 PHE A C 1
ATOM 1603 O O . PHE A 1 196 ? 14.608 -6.546 28.036 1.00 84.62 196 PHE A O 1
ATOM 1610 N N . VAL A 1 197 ? 12.589 -5.922 27.292 1.00 84.94 197 VAL A N 1
ATOM 1611 C CA . VAL A 1 197 ? 12.903 -4.480 27.235 1.00 84.94 197 VAL A CA 1
ATOM 1612 C C . VAL A 1 197 ? 13.242 -3.902 28.614 1.00 84.94 197 VAL A C 1
ATOM 1614 O O . VAL A 1 197 ? 14.059 -2.996 28.710 1.00 84.94 197 VAL A O 1
ATOM 1617 N N . LYS A 1 198 ? 12.652 -4.432 29.692 1.00 81.25 198 LYS A N 1
ATOM 1618 C CA . LYS A 1 198 ? 12.925 -3.979 31.068 1.00 81.25 198 LYS A CA 1
ATOM 1619 C C . LYS A 1 198 ? 14.280 -4.424 31.618 1.00 81.25 198 LYS A C 1
ATOM 1621 O O . LYS A 1 198 ? 14.732 -3.854 32.602 1.00 81.25 198 LYS A O 1
ATOM 1626 N N . THR A 1 199 ? 14.873 -5.463 31.034 1.00 75.62 199 THR A N 1
ATOM 1627 C CA . THR A 1 199 ? 16.102 -6.092 31.542 1.00 75.62 199 THR A CA 1
ATOM 1628 C C . THR A 1 199 ? 17.334 -5.682 30.727 1.00 75.62 199 THR A C 1
ATOM 1630 O O . THR A 1 199 ? 18.439 -6.133 31.018 1.00 75.62 199 THR A O 1
ATOM 1633 N N . ALA A 1 200 ? 17.160 -4.835 29.704 1.00 54.72 200 ALA A N 1
ATOM 1634 C CA . ALA A 1 200 ? 18.271 -4.220 28.989 1.00 54.72 200 ALA A CA 1
ATOM 1635 C C . ALA A 1 200 ? 18.928 -3.150 29.894 1.00 54.72 200 ALA A C 1
ATOM 1637 O O . ALA A 1 200 ? 18.195 -2.299 30.404 1.00 54.72 200 ALA A O 1
ATOM 1638 N N . PRO A 1 201 ? 20.251 -3.229 30.145 1.00 57.81 201 PRO A N 1
ATOM 1639 C CA . PRO A 1 201 ? 20.983 -2.277 30.984 1.00 57.81 201 PRO A CA 1
ATOM 1640 C C . PRO A 1 201 ? 21.042 -0.865 30.390 1.00 57.81 201 PRO A C 1
ATOM 1642 O O . PRO A 1 201 ? 20.964 -0.734 29.145 1.00 57.81 201 PRO A O 1
#

Foldseek 3Di:
DDDDDDDDDDDDDDDDPDDPPPPPPPPPVDDDPPDDDDDDDDDDDDPVVVVVVVVVVLVVVQPPDDCPDQPDPVSVLVCLLVVVFFFKWFFKKFQDQAFDPQADDPDDTSCVVCVVPQLDKDWDFDQLVVDDPVVVVVCVVVVHDNGTDGDTDRDRIDHRDIGGSNSVNVCVNNRMDTDDTDDTDGDDDDPPCPVVVVPDD

Secondary structure (DSSP, 8-state):
----------------------------------------------HHHHHHHHHHHHHTT-TTS------SHHHHHHHHHTT---EEEEEEEE--SS--TT---SS--HHHHHHTT-SEEEEEEE-STTS-HHHHHHHHHTT---S-EEEEEEESEEEEEEEEHHHHHHHHHTT-EEEEEEEEEE-----TTHHHHHT--

Mean predicted aligned error: 16.02 Å

Nearest PDB structures (foldseek):
  6usr-assembly1_A  TM=1.695E-01  e=5.356E+00  Tribolium castaneum